Protein AF-A0A933M001-F1 (afdb_monomer)

pLDDT: mean 86.36, std 9.9, range [37.75, 95.75]

Solvent-accessible surface area (backbone atoms only — not comparable to full-atom values): 17534 Å² total; per-residue (Å²): 134,83,91,71,84,40,70,67,58,28,50,49,31,42,74,69,66,39,34,68,65,16,32,57,47,27,54,53,44,37,72,78,40,76,80,42,48,67,44,24,54,54,34,31,73,39,42,92,44,70,69,51,22,45,53,24,36,53,55,24,33,75,71,41,77,81,43,66,69,51,52,56,51,47,54,54,51,51,54,50,52,53,50,53,50,52,52,50,53,50,49,50,52,53,51,22,50,51,29,44,76,74,66,40,38,70,61,16,35,56,44,28,51,55,43,37,71,76,36,71,84,40,40,67,42,26,46,53,35,30,72,48,47,72,51,69,66,60,21,49,52,29,39,49,54,25,29,71,75,44,76,82,43,61,68,52,52,53,52,48,54,52,50,62,72,29,68,91,41,52,65,62,48,16,52,51,28,42,76,70,59,38,52,68,61,12,45,52,40,28,50,42,46,37,75,69,41,92,42,71,67,57,22,53,53,26,51,51,52,47,55,54,50,52,63,55,66,72,43,84,83,73,67,70,72,55,48,64,61,50,27,50,56,49,26,46,51,62,39,56,51,48,53,51,53,50,34,59,74,23,73,72,36,78,86,66,42,58,70,67,58,59,59,34,47,52,37,25,48,54,10,21,49,38,35,17,34,54,78,24,22,65,31,71,72,36,25,72,76,56,35,95,69,12,60,66,52,66,69,60,34,51,51,43,29,52,52,10,50,50,35,38,46,53,43,54,53,51,50,52,53,52,52,57,71,64,54,71,86,78,88,116

Secondary structure (DSSP, 8-state):
------HHHHHHHHHTT-HHHHHHHHHHHHHH-TT-HHHHHHHHHH-SSHHHHHHHHHHHHHH-TT-HHHHHHHHHHHHHHHHHHHHHHHHHHHHHHHHHHTT-HHHHHHHHHHHHHH-TT-HHHHHHHHHH---HHHHHHHHHHHHHH-TT-HHHHHHHHHHHHTTT-HHHHHHHHHHTT-HHHHHHHHHHHHHH-SSHHHHHHHHHHHHHHHHHHTSTT--PPPHHHHHHHHHHHHHHHHHHHHHHHTTT-GGGS-HHHHHHHHHHHHHHHHHHHHHSTTSHHHHHHH-TT-S--HHHHHHHHHHHHHHHHHHHHHHHHHHHHHS-S---

Mean predicted aligned error: 11.83 Å

Foldseek 3Di:
DDPPLDPVVLVVCVVVVVLVSSLVSLVVVCVVVVLPLVSLCSNLVSPPDLVRVLVSLVSSCVNVVPDPVSVVVNVVSVVVVVVVLVVVLVVLVVVLVVCVVVVVLVVSLVSLVVSCVSPVLPLVSLQSNLVSDLALVSSLVSLVSSCVSPVPPPVSVVVNVLSVVCVPPLLLVLVLCVLVVVLVVSLSSLVSQLVPPPDPVSNVVSVVVNVVSVVVVVDPPPPPPDLVVLLCVQLVVLLVVLVVLQCVLQVVDPVSRDPVLVVLSVLLNQLSNLQSCLVSQQPPVQCVVPNNSGPSDPVVSVVSNVSSVCSSVVSVVVSVVVVVVPPDPPPD

Radius of gyration: 36.77 Å; Cα contacts (8 Å, |Δi|>4): 340; chains: 1; bounding box: 102×37×108 Å

Sequence (332 aa):
MDTSTSLSTAIAAARAGKRREAHDLLRLIVKHQPSNLAAWLWLSDVAETLDEQIAALESALLIAPHNPQAMARLETLYAQQETTAKERQQELMRTAEAARRTGHTKEAQSILLRTVEEFENNQTAWLMLSETIDDPQDQVAALEHAFNLNPKNMRLKARLTLLKRFKNDWLSLGDLYRDDGQMARARDVYFTVAAHAQSELGRAEADRRIAALNRLTEIPDFKGFDPTLTWFRLSLAPIALYSLFALVFGGFDPAQIPSLLYAAGGSVVIGSVLLAGTAAPRHIVWQLIFGVVGLSVPALRRIIGLTGILLILAPYILLVNMAIARLPSYLF

Structure (mmCIF, N/CA/C/O backbone):
data_AF-A0A933M001-F1
#
_entry.id   AF-A0A933M001-F1
#
loop_
_atom_site.group_PDB
_atom_site.id
_atom_site.type_symbol
_atom_site.label_atom_id
_atom_site.label_alt_id
_atom_site.label_comp_id
_atom_site.label_asym_id
_atom_site.label_entity_id
_atom_site.label_seq_id
_atom_site.pdbx_PDB_ins_code
_atom_site.Cartn_x
_atom_site.Cartn_y
_atom_site.Cartn_z
_atom_site.occupancy
_atom_site.B_iso_or_equiv
_atom_site.auth_seq_id
_atom_site.auth_comp_id
_atom_site.auth_asym_id
_atom_site.auth_atom_id
_atom_site.pdbx_PDB_model_num
ATOM 1 N N . MET A 1 1 ? -52.248 1.312 40.022 1.00 37.75 1 MET A N 1
ATOM 2 C CA . MET A 1 1 ? -51.171 0.567 39.341 1.00 37.75 1 MET A CA 1
ATOM 3 C C . MET A 1 1 ? -49.870 1.103 39.893 1.00 37.75 1 MET A C 1
ATOM 5 O O . MET A 1 1 ? -49.683 2.313 39.893 1.00 37.75 1 MET A O 1
ATOM 9 N N . ASP A 1 2 ? -49.105 0.223 40.521 1.00 41.41 2 ASP A N 1
ATOM 10 C CA . ASP A 1 2 ? -48.309 0.523 41.712 1.00 41.41 2 ASP A CA 1
ATOM 11 C C . ASP A 1 2 ? -47.073 1.388 41.443 1.00 41.41 2 ASP A C 1
ATOM 13 O O . ASP A 1 2 ? -46.147 1.006 40.736 1.00 41.41 2 ASP A O 1
ATOM 17 N N . THR A 1 3 ? -47.054 2.571 42.054 1.00 44.00 3 THR A N 1
ATOM 18 C CA . THR A 1 3 ? -45.999 3.593 41.967 1.00 44.00 3 THR A CA 1
ATOM 19 C C . THR A 1 3 ? -44.813 3.329 42.906 1.00 44.00 3 THR A C 1
ATOM 21 O O . THR A 1 3 ? -44.090 4.257 43.261 1.00 44.00 3 THR A O 1
ATOM 24 N N . SER A 1 4 ? -44.600 2.087 43.345 1.00 52.31 4 SER A N 1
ATOM 25 C CA . SER A 1 4 ? -43.573 1.721 44.331 1.00 52.31 4 SER A CA 1
ATOM 26 C C . SER A 1 4 ? -42.566 0.698 43.800 1.00 52.31 4 SER A C 1
ATOM 28 O O . SER A 1 4 ? -42.161 -0.223 44.512 1.00 52.31 4 SER A O 1
ATOM 30 N N . THR A 1 5 ? -42.071 0.890 42.574 1.00 61.88 5 THR A N 1
ATOM 31 C CA . THR A 1 5 ? -40.769 0.325 42.186 1.00 61.88 5 THR A CA 1
ATOM 32 C C . THR A 1 5 ? -39.683 1.017 43.012 1.00 61.88 5 THR A C 1
ATOM 34 O O . THR A 1 5 ? -39.062 1.989 42.590 1.00 61.88 5 THR A O 1
ATOM 37 N N . SER A 1 6 ? -39.531 0.580 44.260 1.00 77.56 6 SER A N 1
ATOM 38 C CA . SER A 1 6 ? -38.559 1.123 45.197 1.00 77.56 6 SER A CA 1
ATOM 39 C C . SER A 1 6 ? -37.157 0.675 44.800 1.00 77.56 6 SER A C 1
ATOM 41 O O . SER A 1 6 ? -36.926 -0.473 44.417 1.00 77.56 6 SER A O 1
ATOM 43 N N . LEU A 1 7 ? -36.183 1.563 44.977 1.00 83.88 7 LEU A N 1
ATOM 44 C CA . LEU A 1 7 ? -34.767 1.221 44.868 1.00 83.88 7 LEU A CA 1
ATOM 45 C C . LEU A 1 7 ? -34.410 0.000 45.740 1.00 83.88 7 LEU A C 1
ATOM 47 O O . LEU A 1 7 ? -33.582 -0.818 45.352 1.00 83.88 7 LEU A O 1
ATOM 51 N N . SER A 1 8 ? -35.079 -0.180 46.884 1.00 85.06 8 SER A N 1
ATOM 52 C CA . SER A 1 8 ? -34.870 -1.339 47.759 1.00 85.06 8 SER A CA 1
ATOM 53 C C . SER A 1 8 ? -35.254 -2.675 47.111 1.00 85.06 8 SER A C 1
ATOM 55 O O . SER A 1 8 ? -34.533 -3.654 47.295 1.00 85.06 8 SER A O 1
ATOM 57 N N . THR A 1 9 ? -36.341 -2.734 46.335 1.00 86.69 9 THR A N 1
ATOM 58 C CA . THR A 1 9 ? -36.768 -3.948 45.620 1.00 86.69 9 THR A CA 1
ATOM 59 C C . THR A 1 9 ? -35.798 -4.288 44.494 1.00 86.69 9 THR A C 1
ATOM 61 O O . THR A 1 9 ? -35.414 -5.447 44.347 1.00 86.69 9 THR A O 1
ATOM 64 N N . ALA A 1 10 ? -35.329 -3.277 43.761 1.00 87.50 10 ALA A N 1
ATOM 65 C CA . ALA A 1 10 ? -34.331 -3.456 42.713 1.00 87.50 10 ALA A CA 1
ATOM 66 C C . ALA A 1 10 ? -32.981 -3.958 43.269 1.00 87.50 10 ALA A C 1
ATOM 68 O O . ALA A 1 10 ? -32.394 -4.900 42.738 1.00 87.50 10 ALA A O 1
ATOM 69 N N . ILE A 1 11 ? -32.524 -3.406 44.401 1.00 88.62 11 ILE A N 1
ATOM 70 C CA . ILE A 1 11 ? -31.311 -3.868 45.096 1.00 88.62 11 ILE A CA 1
ATOM 71 C C . ILE A 1 11 ? -31.487 -5.294 45.633 1.00 88.62 11 ILE A C 1
ATOM 73 O O . ILE A 1 11 ? -30.560 -6.102 45.556 1.00 88.62 11 ILE A O 1
ATOM 77 N N . ALA A 1 12 ? -32.661 -5.631 46.175 1.00 89.75 12 ALA A N 1
ATOM 78 C CA . ALA A 1 12 ? -32.949 -6.985 46.641 1.00 89.75 12 ALA A CA 1
ATOM 79 C C . ALA A 1 12 ? -32.897 -7.998 45.486 1.00 89.75 12 ALA A C 1
ATOM 81 O O . ALA A 1 12 ? -32.288 -9.056 45.637 1.00 89.75 12 ALA A O 1
ATOM 82 N N . ALA A 1 13 ? -33.454 -7.651 44.320 1.00 88.69 13 ALA A N 1
ATOM 83 C CA . ALA A 1 13 ? -33.364 -8.468 43.112 1.00 88.69 13 ALA A CA 1
ATOM 84 C C . ALA A 1 13 ? -31.908 -8.638 42.639 1.00 88.69 13 ALA A C 1
ATOM 86 O O . ALA A 1 13 ? -31.492 -9.760 42.340 1.00 88.69 13 ALA A O 1
ATOM 87 N N . ALA A 1 14 ? -31.107 -7.564 42.660 1.00 89.25 14 ALA A N 1
ATOM 88 C CA . ALA A 1 14 ? -29.688 -7.612 42.300 1.00 89.25 14 ALA A CA 1
ATOM 89 C C . ALA A 1 14 ? -28.902 -8.553 43.228 1.00 89.25 14 ALA A C 1
ATOM 91 O O . ALA A 1 14 ? -28.158 -9.419 42.768 1.00 89.25 14 ALA A O 1
ATOM 92 N N . ARG A 1 15 ? -29.117 -8.434 44.544 1.00 90.25 15 ARG A N 1
ATOM 93 C CA . ARG A 1 15 ? -28.475 -9.280 45.565 1.00 90.25 15 ARG A CA 1
ATOM 94 C C . ARG A 1 15 ? -28.932 -10.736 45.513 1.00 90.25 15 ARG A C 1
ATOM 96 O O . ARG A 1 15 ? -28.142 -11.621 45.817 1.00 90.25 15 ARG A O 1
ATOM 103 N N . ALA A 1 16 ? -30.174 -10.991 45.107 1.00 91.06 16 ALA A N 1
ATOM 104 C CA . ALA A 1 16 ? -30.708 -12.336 44.904 1.00 91.06 16 ALA A CA 1
ATOM 105 C C . ALA A 1 16 ? -30.187 -13.016 43.619 1.00 91.06 16 ALA A C 1
ATOM 107 O O . ALA A 1 16 ? -30.629 -14.115 43.291 1.00 91.06 16 ALA A O 1
ATOM 108 N N . GLY A 1 17 ? -29.285 -12.371 42.866 1.00 88.75 17 GLY A N 1
ATOM 109 C CA . GLY A 1 17 ? -28.730 -12.893 41.615 1.00 88.75 17 GLY A CA 1
ATOM 110 C C . GLY A 1 17 ? -29.667 -12.761 40.411 1.00 88.75 17 GLY A C 1
ATOM 111 O O . GLY A 1 17 ? -29.309 -13.174 39.308 1.00 88.75 17 GLY A O 1
ATOM 112 N N . LYS A 1 18 ? -30.844 -12.145 40.577 1.00 92.25 18 LYS A N 1
ATOM 113 C CA . LYS A 1 18 ? -31.820 -11.918 39.505 1.00 92.25 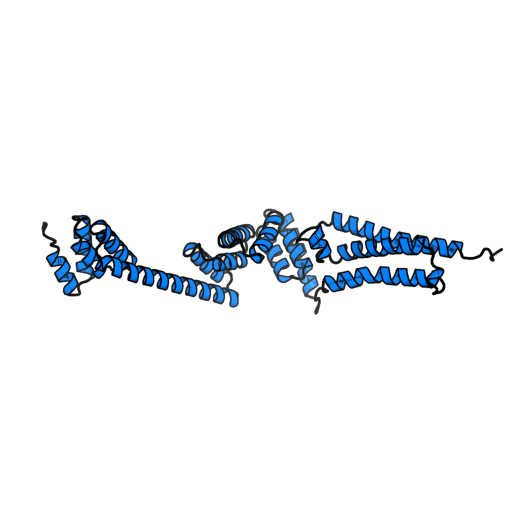18 LYS A CA 1
ATOM 114 C C . LYS A 1 18 ? -31.431 -10.697 38.667 1.00 92.25 18 LYS A C 1
ATOM 116 O O . LYS A 1 18 ? -32.130 -9.687 38.648 1.00 92.25 18 LYS A O 1
ATOM 121 N N . ARG A 1 19 ? -30.283 -10.786 37.987 1.00 89.25 19 ARG A N 1
ATOM 122 C CA . ARG A 1 19 ? -29.653 -9.666 37.267 1.00 89.25 19 ARG A CA 1
ATOM 123 C C . ARG A 1 19 ? -30.576 -8.977 36.265 1.00 89.25 19 ARG A C 1
ATOM 125 O O . ARG A 1 19 ? -30.670 -7.761 36.302 1.00 89.25 19 ARG A O 1
ATOM 132 N N . ARG A 1 20 ? -31.292 -9.741 35.435 1.00 91.00 20 ARG A N 1
ATOM 133 C CA . ARG A 1 20 ? -32.183 -9.195 34.397 1.00 91.00 20 ARG A CA 1
ATOM 134 C C . ARG A 1 20 ? -33.372 -8.427 34.985 1.00 91.00 20 ARG A C 1
ATOM 136 O O . ARG A 1 20 ? -33.647 -7.308 34.583 1.00 91.00 20 ARG A O 1
ATOM 143 N N . GLU A 1 21 ? -34.011 -8.996 36.010 1.00 89.94 21 GLU A N 1
ATOM 144 C CA . GLU A 1 21 ? -35.107 -8.337 36.737 1.00 89.94 21 GLU A CA 1
ATOM 145 C C . GLU A 1 21 ? -34.612 -7.057 37.431 1.00 89.94 21 GLU A C 1
ATOM 147 O O . GLU A 1 21 ? -35.248 -6.011 37.345 1.00 89.94 21 GLU A O 1
ATOM 152 N N . ALA A 1 22 ? -33.441 -7.106 38.073 1.00 91.25 22 ALA A N 1
ATOM 153 C CA . ALA A 1 22 ? -32.833 -5.930 38.686 1.00 91.25 22 ALA A CA 1
ATOM 154 C C . ALA A 1 22 ? -32.468 -4.850 37.657 1.00 91.25 22 ALA A C 1
ATOM 156 O O . ALA A 1 22 ? -32.684 -3.670 37.919 1.00 91.25 22 ALA A O 1
ATOM 157 N N . HIS A 1 23 ? -31.942 -5.246 36.497 1.00 93.31 23 HIS A N 1
ATOM 158 C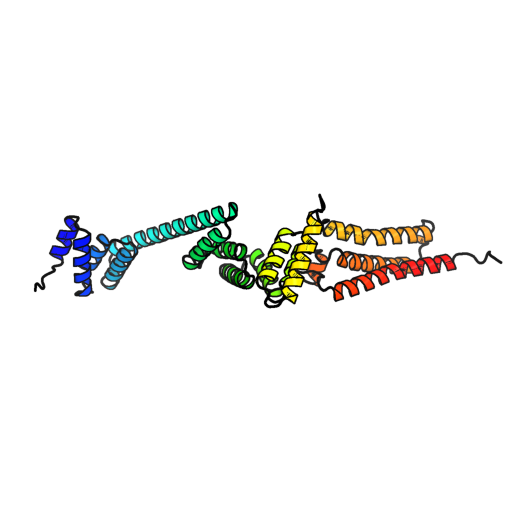 CA . HIS A 1 23 ? -31.581 -4.356 35.395 1.00 93.31 23 HIS A CA 1
ATOM 159 C C . HIS A 1 23 ? -32.792 -3.596 34.850 1.00 93.31 23 HIS A C 1
ATOM 161 O O . HIS A 1 23 ? -32.761 -2.365 34.817 1.00 93.31 23 HIS A O 1
ATOM 167 N N . ASP A 1 24 ? -33.887 -4.295 34.543 1.00 91.94 24 ASP A N 1
ATOM 168 C CA . ASP A 1 24 ? -35.127 -3.681 34.054 1.00 91.94 24 ASP A CA 1
ATOM 169 C C . ASP A 1 24 ? -35.716 -2.695 35.081 1.00 91.94 24 ASP A C 1
ATOM 171 O O . ASP A 1 24 ? -36.107 -1.572 34.738 1.00 91.94 24 ASP A O 1
ATOM 175 N N . LEU A 1 25 ? -35.730 -3.079 36.366 1.00 90.88 25 LEU A N 1
ATOM 176 C CA . LEU A 1 25 ? -36.206 -2.219 37.454 1.00 90.88 25 LEU A CA 1
ATOM 177 C C . LEU A 1 25 ? -35.311 -0.985 37.637 1.00 90.88 25 LEU A C 1
ATOM 179 O O . LEU A 1 25 ? -35.825 0.122 37.802 1.00 90.88 25 LEU A O 1
ATOM 183 N N . LEU A 1 26 ? -33.986 -1.143 37.585 1.00 91.38 26 LEU A N 1
ATOM 184 C CA . LEU A 1 26 ? -33.037 -0.034 37.720 1.00 91.38 26 LEU A CA 1
ATOM 185 C C . LEU A 1 26 ? -33.106 0.918 36.526 1.00 91.38 26 LEU A C 1
ATOM 187 O O . LEU A 1 26 ? -33.110 2.128 36.747 1.00 91.38 26 LEU A O 1
ATOM 191 N N . ARG A 1 27 ? -33.264 0.412 35.293 1.00 92.56 27 ARG A N 1
ATOM 192 C CA . ARG A 1 27 ? -33.521 1.232 34.095 1.00 92.56 27 ARG A CA 1
ATOM 193 C C . ARG A 1 27 ? -34.778 2.082 34.238 1.00 92.56 27 ARG A C 1
ATOM 195 O O . ARG A 1 27 ? -34.770 3.266 33.899 1.00 92.56 27 ARG A O 1
ATOM 202 N N . LEU A 1 28 ? -35.854 1.496 34.762 1.00 92.00 28 LEU A N 1
ATOM 203 C CA . LEU A 1 28 ? -37.091 2.225 35.028 1.00 92.00 28 LEU A CA 1
ATOM 204 C C . LEU A 1 28 ? -36.871 3.318 36.088 1.00 92.00 28 LEU A C 1
ATOM 206 O O . LEU A 1 28 ? -37.307 4.454 35.899 1.00 92.00 28 LEU A O 1
ATOM 210 N N . ILE A 1 29 ? -36.147 3.004 37.169 1.00 90.81 29 ILE A N 1
ATOM 211 C CA . ILE A 1 29 ? -35.842 3.957 38.246 1.00 90.81 29 ILE A CA 1
ATOM 212 C C . ILE A 1 29 ? -35.012 5.132 37.726 1.00 90.81 29 ILE A C 1
ATOM 214 O O . ILE A 1 29 ? -35.400 6.272 37.964 1.00 90.81 29 ILE A O 1
ATOM 218 N N . VAL A 1 30 ? -33.919 4.896 36.993 1.00 92.56 30 VAL A N 1
ATOM 219 C CA . VAL A 1 30 ? -33.071 5.991 36.485 1.00 92.56 30 VAL A CA 1
ATOM 220 C C . VAL A 1 30 ? -33.781 6.842 35.430 1.00 92.56 30 VAL A C 1
ATOM 222 O O . VAL A 1 30 ? -33.532 8.041 35.342 1.00 92.56 30 VAL A O 1
ATOM 225 N N . LYS A 1 31 ? -34.733 6.269 34.679 1.00 91.38 31 LYS A N 1
ATOM 226 C CA . LYS A 1 31 ? -35.578 7.019 33.737 1.00 91.38 31 LYS A CA 1
ATOM 227 C C . LYS A 1 31 ? -36.520 7.994 34.451 1.00 91.38 31 LYS A C 1
ATOM 229 O O . LYS A 1 31 ? -36.751 9.093 33.954 1.00 91.38 31 LYS A O 1
ATOM 234 N N . HIS A 1 32 ? -37.075 7.599 35.598 1.00 90.38 32 HIS A N 1
ATOM 235 C CA . HIS A 1 32 ? -37.976 8.445 36.391 1.00 90.38 32 HIS A CA 1
ATOM 236 C C . HIS A 1 32 ? -37.246 9.358 37.384 1.00 90.38 32 HIS A C 1
ATOM 238 O O . HIS A 1 32 ? -37.748 10.432 37.707 1.00 90.38 32 HIS A O 1
ATOM 244 N N . GLN A 1 33 ? -36.071 8.951 37.863 1.00 90.19 33 GLN A N 1
ATOM 245 C CA . GLN A 1 33 ? -35.240 9.683 38.816 1.00 90.19 33 GLN A CA 1
ATOM 246 C C . GLN A 1 33 ? -33.784 9.755 38.318 1.00 90.19 33 GLN A C 1
ATOM 248 O O . GLN A 1 33 ? -32.911 9.083 38.874 1.00 90.19 33 GLN A O 1
ATOM 253 N N . PRO A 1 34 ? -33.483 10.596 37.308 1.00 90.50 34 PRO A N 1
ATOM 254 C CA . PRO A 1 34 ? -32.138 10.674 36.732 1.00 90.50 34 PRO A CA 1
ATOM 255 C C . PRO A 1 34 ? -31.065 11.163 37.709 1.00 90.50 34 PRO A C 1
ATOM 257 O O . PRO A 1 34 ? -29.889 10.927 37.478 1.00 90.50 34 PRO A O 1
ATOM 260 N N . SER A 1 35 ? -31.440 11.828 38.805 1.00 90.56 35 SER A N 1
ATOM 261 C CA . SER A 1 35 ? -30.522 12.314 39.844 1.00 90.56 35 SER A CA 1
ATOM 262 C C . SER A 1 35 ? -30.212 11.283 40.940 1.00 90.56 35 SER A C 1
ATOM 264 O O . SER A 1 35 ? -29.499 11.593 41.897 1.00 90.56 35 SER A O 1
ATOM 266 N N . ASN A 1 36 ? -30.730 10.054 40.840 1.00 90.50 36 ASN A N 1
ATOM 267 C CA . ASN A 1 36 ? -30.525 9.024 41.854 1.00 90.50 36 ASN A CA 1
ATOM 268 C C . ASN A 1 36 ? -29.177 8.304 41.670 1.00 90.50 36 ASN A C 1
ATOM 270 O O . ASN A 1 36 ? -29.078 7.305 40.957 1.00 90.50 36 ASN A O 1
ATOM 274 N N . LEU A 1 37 ? -28.141 8.793 42.360 1.00 90.06 37 LEU A N 1
ATOM 275 C CA . LEU A 1 37 ? -26.781 8.239 42.310 1.00 90.06 37 LEU A CA 1
ATOM 276 C C . LEU A 1 37 ? -26.728 6.731 42.604 1.00 90.06 37 LEU A C 1
ATOM 278 O O . LEU A 1 37 ? -26.037 5.986 41.915 1.00 90.06 37 LEU A O 1
ATOM 282 N N . ALA A 1 38 ? -27.454 6.268 43.624 1.00 90.19 38 ALA A N 1
ATOM 283 C CA . ALA A 1 38 ? -27.425 4.865 44.024 1.00 90.19 38 ALA A CA 1
ATOM 284 C C . ALA A 1 38 ? -28.018 3.959 42.935 1.00 90.19 38 ALA A C 1
ATOM 286 O O . ALA A 1 38 ? -27.468 2.893 42.672 1.00 90.19 38 ALA A O 1
ATOM 287 N N . ALA A 1 39 ? -29.093 4.394 42.273 1.00 91.19 39 ALA A N 1
ATOM 288 C CA . ALA A 1 39 ? -29.681 3.653 41.161 1.00 91.19 39 ALA A CA 1
ATOM 289 C C . ALA A 1 39 ? -28.692 3.493 39.993 1.00 91.19 39 ALA A C 1
ATOM 291 O O . ALA A 1 39 ? -28.571 2.393 39.464 1.00 91.19 39 ALA A O 1
ATOM 292 N N . TRP A 1 40 ? -27.931 4.539 39.649 1.00 94.44 40 TRP A N 1
ATOM 293 C CA . TRP A 1 40 ? -26.899 4.470 38.606 1.00 94.44 40 TRP A CA 1
ATOM 294 C C . TRP A 1 40 ? -25.735 3.543 38.962 1.00 94.44 40 TRP A C 1
ATOM 296 O O . TRP A 1 40 ? -25.315 2.740 38.131 1.00 94.44 40 TRP A O 1
ATOM 306 N N . LEU A 1 41 ? -25.249 3.591 40.207 1.00 92.31 41 LEU A N 1
ATOM 307 C CA . LEU A 1 41 ? -24.185 2.690 40.660 1.00 92.31 41 LEU A CA 1
ATOM 308 C C . LEU A 1 41 ? -24.641 1.226 40.635 1.00 92.31 41 LEU A C 1
ATOM 310 O O . LEU A 1 41 ? -23.924 0.372 40.120 1.00 92.31 41 LEU A O 1
ATOM 314 N N . TRP A 1 42 ? -25.852 0.932 41.116 1.00 92.19 42 TRP A N 1
ATOM 315 C CA . TRP A 1 42 ? -26.405 -0.423 41.040 1.00 92.19 42 TRP A CA 1
ATOM 316 C C . TRP A 1 42 ? -26.671 -0.861 39.598 1.00 92.19 42 TRP A C 1
ATOM 318 O O . TRP A 1 42 ? -26.438 -2.024 39.281 1.00 92.19 42 TRP A O 1
ATOM 328 N N . LEU A 1 43 ? -27.103 0.052 38.719 1.00 92.50 43 LEU A N 1
ATOM 329 C CA . LEU A 1 43 ? -27.293 -0.238 37.297 1.00 92.50 43 LEU A CA 1
ATOM 330 C C . LEU A 1 43 ? -25.968 -0.632 36.635 1.00 92.50 43 LEU A C 1
ATOM 332 O O . LEU A 1 43 ? -25.940 -1.608 35.892 1.00 92.50 43 LEU A O 1
ATOM 336 N N . SER A 1 44 ? -24.868 0.048 36.976 1.00 93.62 44 SER A N 1
ATOM 337 C CA . SER A 1 44 ? -23.536 -0.310 36.473 1.00 93.62 44 SER A CA 1
ATOM 338 C C . SER A 1 44 ? -23.055 -1.698 36.912 1.00 93.62 44 SER A C 1
ATOM 340 O O . SER A 1 44 ? -22.262 -2.311 36.214 1.00 93.62 44 SER A O 1
ATOM 342 N N . ASP A 1 45 ? -23.546 -2.234 38.035 1.00 92.25 45 ASP A N 1
ATOM 343 C CA . ASP A 1 45 ? -23.162 -3.570 38.518 1.00 92.25 45 ASP A CA 1
ATOM 344 C C . ASP A 1 45 ? -23.990 -4.708 37.896 1.00 92.25 45 ASP A C 1
ATOM 346 O O . ASP A 1 45 ? -23.552 -5.864 37.862 1.00 92.25 45 ASP A O 1
ATOM 350 N N . VAL A 1 46 ? -25.210 -4.408 37.435 1.00 93.88 46 VAL A N 1
ATOM 351 C CA . VAL A 1 46 ? -26.119 -5.406 36.844 1.00 93.88 46 VAL A CA 1
ATOM 352 C C . VAL A 1 46 ? -26.222 -5.323 35.323 1.00 93.88 46 VAL A C 1
ATOM 354 O O . VAL A 1 46 ? -26.847 -6.200 34.730 1.00 93.88 46 VAL A O 1
ATOM 357 N N . ALA A 1 47 ? -25.637 -4.298 34.700 1.00 92.81 47 ALA A N 1
ATOM 358 C CA . ALA A 1 47 ? -25.670 -4.096 33.257 1.00 92.81 47 ALA A CA 1
ATOM 359 C C . ALA A 1 47 ? -25.005 -5.241 32.478 1.00 92.81 47 ALA A C 1
ATOM 361 O O . ALA A 1 47 ? -23.968 -5.784 32.872 1.00 92.81 47 ALA A O 1
ATOM 362 N N . GLU A 1 48 ? -25.639 -5.607 31.360 1.00 87.94 48 GLU A N 1
ATOM 363 C CA . GLU A 1 48 ? -25.279 -6.782 30.558 1.00 87.94 48 GLU A CA 1
ATOM 364 C C . GLU A 1 48 ? -24.082 -6.519 29.633 1.00 87.94 48 GLU A C 1
ATOM 366 O O . GLU A 1 48 ? -23.351 -7.451 29.297 1.00 87.94 48 GLU A O 1
ATOM 371 N N . THR A 1 49 ? -23.860 -5.261 29.236 1.00 90.50 49 THR A N 1
ATOM 372 C CA . THR A 1 49 ? -22.786 -4.860 28.316 1.00 90.50 49 THR A CA 1
ATOM 373 C C . THR A 1 49 ? -21.825 -3.870 28.968 1.00 90.50 49 THR A C 1
ATOM 375 O O . THR A 1 49 ? -22.228 -3.056 29.797 1.00 90.50 49 THR A O 1
ATOM 378 N N . LEU A 1 50 ? -20.549 -3.908 28.563 1.00 89.62 50 LEU A N 1
ATOM 379 C CA . LEU A 1 50 ? -19.532 -2.959 29.038 1.00 89.62 50 LEU A CA 1
ATOM 380 C C . LEU A 1 50 ? -19.935 -1.504 28.756 1.00 89.62 50 LEU A C 1
ATOM 382 O O . LEU A 1 50 ? -19.795 -0.660 29.635 1.00 89.62 50 LEU A O 1
ATOM 386 N N . ASP A 1 51 ? -20.501 -1.228 27.579 1.00 90.94 51 ASP A N 1
ATOM 387 C CA . ASP A 1 51 ? -20.936 0.122 27.197 1.00 90.94 51 ASP A CA 1
ATOM 388 C C . ASP A 1 51 ? -22.029 0.659 28.130 1.00 90.94 51 ASP A C 1
ATOM 390 O O . ASP A 1 51 ? -22.026 1.832 28.497 1.00 90.94 51 ASP A O 1
ATOM 394 N N . GLU A 1 52 ? -22.955 -0.200 28.564 1.00 93.12 52 GLU A N 1
ATOM 395 C CA . GLU A 1 52 ? -24.000 0.201 29.501 1.00 93.12 52 GLU A CA 1
ATOM 396 C C . GLU A 1 52 ? -23.463 0.388 30.926 1.00 93.12 52 GLU A C 1
ATOM 398 O O . GLU A 1 52 ? -23.891 1.309 31.624 1.00 93.12 52 GLU A O 1
ATOM 403 N N . GLN A 1 53 ? -22.496 -0.434 31.352 1.00 93.81 53 GLN A N 1
ATOM 404 C CA . GLN A 1 53 ? -21.801 -0.244 32.630 1.00 93.81 53 GLN A CA 1
ATOM 405 C C . GLN A 1 53 ? -21.070 1.104 32.664 1.00 93.81 53 GLN A C 1
ATOM 407 O O . GLN A 1 53 ? -21.203 1.852 33.635 1.00 93.81 53 GLN A O 1
ATOM 412 N N . ILE A 1 54 ? -20.354 1.432 31.583 1.00 94.19 54 ILE A N 1
ATOM 413 C CA . ILE A 1 54 ? -19.657 2.708 31.391 1.00 94.19 54 ILE A CA 1
ATOM 414 C C . ILE A 1 54 ? -20.663 3.861 31.417 1.00 94.19 54 ILE A C 1
ATOM 416 O O . ILE A 1 54 ? -20.541 4.739 32.267 1.00 94.19 54 ILE A O 1
ATOM 420 N N . ALA A 1 55 ? -21.712 3.823 30.589 1.00 94.00 55 ALA A N 1
ATOM 421 C CA . ALA A 1 55 ? -22.715 4.889 30.520 1.00 94.00 55 ALA A CA 1
ATOM 422 C C . ALA A 1 55 ? -23.423 5.136 31.868 1.00 94.00 55 ALA A C 1
ATOM 424 O O . ALA A 1 55 ? -23.714 6.281 32.235 1.00 94.00 55 ALA A O 1
ATOM 425 N N . ALA A 1 56 ? -23.687 4.074 32.638 1.00 93.56 56 ALA A N 1
ATOM 426 C CA . ALA A 1 56 ? -24.263 4.186 33.975 1.00 93.56 56 ALA A CA 1
ATOM 427 C C . ALA A 1 56 ? -23.289 4.831 34.980 1.00 93.56 56 ALA A C 1
ATOM 429 O O . ALA A 1 56 ? -23.707 5.668 35.783 1.00 93.56 56 ALA A O 1
ATOM 430 N N . LEU A 1 57 ? -21.994 4.496 34.925 1.00 93.94 57 LEU A N 1
ATOM 431 C CA . LEU A 1 57 ? -20.960 5.116 35.764 1.00 93.94 57 LEU A CA 1
ATOM 432 C C . LEU A 1 57 ? -20.689 6.574 35.379 1.00 93.94 57 LEU A C 1
ATOM 434 O O . LEU A 1 57 ? -20.537 7.412 36.265 1.00 93.94 57 LEU A O 1
ATOM 438 N N . GLU A 1 58 ? -20.686 6.904 34.089 1.00 94.62 58 GLU A N 1
ATOM 439 C CA . GLU A 1 58 ? -20.593 8.287 33.610 1.00 94.62 58 GLU A CA 1
ATOM 440 C C . GLU A 1 58 ? -21.774 9.121 34.110 1.00 94.62 58 GLU A C 1
ATOM 442 O O . GLU A 1 58 ? -21.586 10.207 34.659 1.00 94.62 58 GLU A O 1
ATOM 447 N N . SER A 1 59 ? -22.989 8.572 34.024 1.00 94.12 59 SER A N 1
ATOM 448 C CA . SER A 1 59 ? -24.196 9.212 34.560 1.00 94.12 59 SER A CA 1
ATOM 449 C C . SER A 1 59 ? -24.113 9.411 36.079 1.00 94.12 59 SER A C 1
ATOM 451 O O . SER A 1 59 ? -24.502 10.460 36.593 1.00 94.12 59 SER A O 1
ATOM 453 N N . ALA A 1 60 ? -23.545 8.448 36.814 1.00 93.81 60 ALA A N 1
ATOM 454 C CA . ALA A 1 60 ? -23.280 8.587 38.246 1.00 93.81 60 ALA A CA 1
ATOM 455 C C . ALA A 1 60 ? -22.266 9.707 38.550 1.00 93.81 60 ALA A C 1
ATOM 457 O O . ALA A 1 60 ? -22.457 10.468 39.502 1.00 93.81 60 ALA A O 1
ATOM 458 N N . LEU A 1 61 ? -21.210 9.840 37.743 1.00 94.19 61 LEU A N 1
ATOM 459 C CA . LEU A 1 61 ? -20.190 10.883 37.892 1.00 94.19 61 LEU A CA 1
ATOM 460 C C . LEU A 1 61 ? -20.710 12.281 37.531 1.00 94.19 61 LEU A C 1
ATOM 462 O O . LEU A 1 61 ? -20.257 13.253 38.126 1.00 94.19 61 LEU A O 1
ATOM 466 N N . LEU A 1 62 ? -21.709 12.408 36.650 1.00 95.12 62 LEU A N 1
ATOM 467 C CA . LEU A 1 62 ? -22.396 13.690 36.428 1.00 95.12 62 LEU A CA 1
ATOM 468 C C . LEU A 1 62 ? -23.104 14.198 37.696 1.00 95.12 62 LEU A C 1
ATOM 470 O O . LEU A 1 62 ? -23.187 15.405 37.914 1.00 95.12 62 LEU A O 1
ATOM 474 N N . ILE A 1 63 ? -23.599 13.287 38.541 1.00 93.56 63 ILE A N 1
ATOM 475 C CA . ILE A 1 63 ? -24.268 13.618 39.810 1.00 93.56 63 ILE A CA 1
ATOM 476 C C . ILE A 1 63 ? -23.239 13.825 40.929 1.00 93.56 63 ILE A C 1
ATOM 478 O O . ILE A 1 63 ? -23.368 14.750 41.730 1.00 93.56 63 ILE A O 1
ATOM 482 N N . ALA A 1 64 ? -22.221 12.961 40.995 1.00 92.44 64 ALA A N 1
ATOM 483 C CA . ALA A 1 64 ? -21.165 12.993 42.003 1.00 92.44 64 ALA A CA 1
ATOM 484 C C . ALA A 1 64 ? -19.767 12.926 41.349 1.00 92.44 64 ALA A C 1
ATOM 486 O O . ALA A 1 64 ? -19.158 11.852 41.318 1.00 92.44 64 ALA A O 1
ATOM 487 N N . PRO A 1 65 ? -19.215 14.071 40.893 1.00 92.06 65 PRO A N 1
ATOM 488 C CA . PRO A 1 65 ? -17.982 14.112 40.094 1.00 92.06 65 PRO A CA 1
ATOM 489 C C . PRO A 1 65 ? -16.723 13.578 40.784 1.00 92.06 65 PRO A C 1
ATOM 491 O O . PRO A 1 65 ? -15.768 13.209 40.114 1.00 92.06 65 PRO A O 1
ATOM 494 N N . HIS A 1 66 ? -16.708 13.543 42.119 1.00 92.44 66 HIS A N 1
ATOM 495 C CA . HIS A 1 66 ? -15.566 13.101 42.929 1.00 92.44 66 HIS A CA 1
ATOM 496 C C . HIS A 1 66 ? -15.812 11.748 43.614 1.00 92.44 66 HIS A C 1
ATOM 498 O O . HIS A 1 66 ? -15.245 11.481 44.670 1.00 92.44 66 HIS A O 1
ATOM 504 N N . ASN A 1 67 ? -16.684 10.893 43.069 1.00 93.00 67 ASN A N 1
ATOM 505 C CA . ASN A 1 67 ? -16.898 9.562 43.633 1.00 93.00 67 ASN A CA 1
ATOM 506 C C . ASN A 1 67 ? -15.709 8.632 43.293 1.00 93.00 67 ASN A C 1
ATOM 508 O O . ASN A 1 67 ? -15.600 8.192 42.144 1.00 93.00 67 ASN A O 1
ATOM 512 N N . PRO A 1 68 ? -14.848 8.269 44.269 1.00 90.19 68 PRO A N 1
ATOM 513 C CA . PRO A 1 68 ? -13.625 7.516 43.992 1.00 90.19 68 PRO A CA 1
ATOM 514 C C . PRO A 1 68 ? -13.913 6.100 43.481 1.00 90.19 68 PRO A C 1
ATOM 516 O O . PRO A 1 68 ? -13.163 5.575 42.661 1.00 90.19 68 PRO A O 1
ATOM 519 N N . GLN A 1 69 ? -15.016 5.485 43.922 1.00 88.62 69 GLN A N 1
ATOM 520 C CA . GLN A 1 69 ? -15.402 4.140 43.496 1.00 88.62 69 GLN A CA 1
ATOM 521 C C . GLN A 1 69 ? -15.836 4.127 42.028 1.00 88.62 69 GLN A C 1
ATOM 523 O O . GLN A 1 69 ? -15.467 3.217 41.286 1.00 88.62 69 GLN A O 1
ATOM 528 N N . ALA A 1 70 ? -16.613 5.130 41.610 1.00 90.50 70 ALA A N 1
ATOM 529 C CA . ALA A 1 70 ? -17.073 5.239 40.231 1.00 90.50 70 ALA A CA 1
ATOM 530 C C . ALA A 1 70 ? -15.911 5.546 39.275 1.00 90.50 70 ALA A C 1
ATOM 532 O O . ALA A 1 70 ? -15.814 4.904 38.235 1.00 90.50 70 ALA A O 1
ATOM 533 N N . MET A 1 71 ? -14.991 6.443 39.659 1.00 93.06 71 MET A N 1
ATOM 534 C CA . MET A 1 71 ? -13.797 6.757 38.861 1.00 93.06 71 MET A CA 1
ATOM 535 C C . MET A 1 71 ? -12.887 5.537 38.675 1.00 93.06 71 MET A C 1
ATOM 537 O O . MET A 1 71 ? -12.529 5.215 37.545 1.00 93.06 71 MET A O 1
ATOM 541 N N . ALA A 1 72 ? -12.563 4.822 39.760 1.00 91.88 72 ALA A N 1
ATOM 542 C CA . ALA A 1 72 ? -11.696 3.645 39.690 1.00 91.88 72 ALA A CA 1
ATOM 543 C C . ALA A 1 72 ? -12.309 2.526 38.833 1.00 91.88 72 ALA A C 1
ATOM 545 O O . ALA A 1 72 ? -11.618 1.910 38.024 1.00 91.88 72 ALA A O 1
ATOM 546 N N . ARG A 1 73 ? -13.621 2.276 38.967 1.00 92.12 73 ARG A N 1
ATOM 547 C CA . ARG A 1 73 ? -14.318 1.300 38.115 1.00 92.12 73 ARG A CA 1
ATOM 548 C C . ARG A 1 73 ? -14.310 1.722 36.649 1.00 92.12 73 ARG A C 1
ATOM 550 O O . ARG A 1 73 ? -14.007 0.896 35.794 1.00 92.12 73 ARG A O 1
ATOM 557 N N . LEU A 1 74 ? -14.594 2.989 36.361 1.00 93.56 74 LEU A N 1
ATOM 558 C CA . LEU A 1 74 ? -14.611 3.504 34.995 1.00 93.56 74 LEU A CA 1
ATOM 559 C C . LEU A 1 74 ? -13.244 3.342 34.310 1.00 93.56 74 LEU A C 1
ATOM 561 O O . LEU A 1 74 ? -13.182 2.868 33.181 1.00 93.56 74 LEU A O 1
ATOM 565 N N . GLU A 1 75 ? -12.149 3.639 35.015 1.00 93.19 75 GLU A N 1
ATOM 566 C CA . GLU A 1 75 ? -10.785 3.438 34.509 1.00 93.19 75 GLU A CA 1
ATOM 567 C C . GLU A 1 75 ? -10.513 1.967 34.154 1.00 93.19 75 GLU A C 1
ATOM 569 O O . GLU A 1 75 ? -10.011 1.669 33.068 1.00 93.19 75 GLU A O 1
ATOM 574 N N . THR A 1 76 ? -10.910 1.027 35.022 1.00 93.75 76 THR A N 1
ATOM 575 C CA . THR A 1 76 ? -10.743 -0.409 34.739 1.00 93.75 76 THR A CA 1
ATOM 576 C C . THR A 1 76 ? -11.563 -0.876 33.537 1.00 93.75 76 THR A C 1
ATOM 578 O O . THR A 1 76 ? -11.066 -1.667 32.733 1.00 93.75 76 THR A O 1
ATOM 581 N N . LEU A 1 77 ? -12.790 -0.368 33.378 1.00 93.19 77 LEU A N 1
ATOM 582 C CA . LEU A 1 77 ? -13.652 -0.717 32.250 1.00 93.19 77 LEU A CA 1
ATOM 583 C C . LEU A 1 77 ? -13.119 -0.143 30.937 1.00 93.19 77 LEU A C 1
ATOM 585 O O . LEU A 1 77 ? -13.128 -0.849 29.931 1.00 93.19 77 LEU A O 1
ATOM 589 N N . TYR A 1 78 ? -12.581 1.079 30.944 1.00 92.25 78 TYR A N 1
ATOM 590 C CA . TYR A 1 78 ? -11.929 1.646 29.764 1.00 92.25 78 TYR A CA 1
ATOM 591 C C . TYR A 1 78 ? -10.685 0.860 29.350 1.00 92.25 78 TYR A C 1
ATOM 593 O O . TYR A 1 78 ? -10.525 0.549 28.169 1.00 92.25 78 TYR A O 1
ATOM 601 N N . ALA A 1 79 ? -9.847 0.450 30.304 1.00 91.94 79 ALA A N 1
ATOM 602 C CA . ALA A 1 79 ? -8.697 -0.407 30.013 1.00 91.94 79 ALA A CA 1
ATOM 603 C C . ALA A 1 79 ? -9.119 -1.774 29.436 1.00 91.94 79 ALA A C 1
ATOM 605 O O . ALA A 1 79 ? -8.490 -2.297 28.508 1.00 91.94 79 ALA A O 1
ATOM 606 N N . GLN A 1 80 ? -10.205 -2.356 29.955 1.00 92.25 80 GLN A N 1
ATOM 607 C CA . GLN A 1 80 ? -10.777 -3.599 29.436 1.00 92.25 80 GLN A CA 1
ATOM 608 C C . GLN A 1 80 ? -11.350 -3.429 28.021 1.00 92.25 80 GLN A C 1
ATOM 610 O O . GLN A 1 80 ? -11.122 -4.286 27.162 1.00 92.25 80 GLN A O 1
ATOM 615 N N . GLN A 1 81 ? -12.052 -2.325 27.753 1.00 91.25 81 GLN A N 1
ATOM 616 C CA . GLN A 1 81 ? -12.592 -2.004 26.431 1.00 91.25 81 GLN A CA 1
ATOM 617 C C . GLN A 1 81 ? -11.461 -1.820 25.410 1.00 91.25 81 GLN A C 1
ATOM 619 O O . GLN A 1 81 ? -11.510 -2.409 24.332 1.00 91.25 81 GLN A O 1
ATOM 624 N N . GLU A 1 82 ? -10.396 -1.096 25.771 1.00 90.38 82 GLU A N 1
ATOM 625 C CA . GLU A 1 82 ? -9.227 -0.899 24.909 1.00 90.38 82 GLU A CA 1
ATOM 626 C C . GLU A 1 82 ? -8.516 -2.228 24.603 1.00 90.38 82 GLU A C 1
ATOM 628 O O . GLU A 1 82 ? -8.105 -2.475 23.467 1.00 90.38 82 GLU A O 1
ATOM 633 N N . THR A 1 83 ? -8.399 -3.114 25.595 1.00 92.75 83 THR A N 1
ATOM 634 C CA . THR A 1 83 ? -7.791 -4.443 25.419 1.00 92.75 83 THR A CA 1
ATOM 635 C C . THR A 1 83 ? -8.633 -5.304 24.478 1.00 92.75 83 THR A C 1
ATOM 637 O O . THR A 1 83 ? -8.105 -5.848 23.510 1.00 92.75 83 THR A O 1
ATOM 640 N N . THR A 1 84 ? -9.951 -5.338 24.690 1.00 91.62 84 THR A N 1
ATOM 641 C CA . THR A 1 84 ? -10.895 -6.087 23.843 1.00 91.62 84 THR A CA 1
ATOM 642 C C . THR A 1 84 ? -10.870 -5.572 22.400 1.00 91.62 84 THR A C 1
ATOM 644 O O . THR A 1 84 ? -10.830 -6.358 21.453 1.00 91.62 84 THR A O 1
ATOM 647 N N . ALA A 1 85 ? -10.828 -4.249 22.212 1.00 90.44 85 ALA A N 1
ATOM 648 C CA . ALA A 1 85 ? -10.721 -3.624 20.897 1.00 90.44 85 ALA A CA 1
ATOM 649 C C . ALA A 1 85 ? -9.403 -3.991 20.195 1.00 90.44 85 ALA A C 1
ATOM 651 O O . ALA A 1 85 ? -9.408 -4.347 19.016 1.00 90.44 85 ALA A O 1
ATOM 652 N N . LYS A 1 86 ? -8.272 -3.975 20.916 1.00 91.62 86 LYS A N 1
ATOM 653 C CA . LYS A 1 86 ? -6.965 -4.391 20.378 1.00 91.62 86 LYS A CA 1
ATOM 654 C C . LYS A 1 86 ? -6.947 -5.861 19.971 1.00 91.62 86 LYS A C 1
ATOM 656 O O . LYS A 1 86 ? -6.414 -6.181 18.909 1.00 91.62 86 LYS A O 1
ATOM 661 N N . GLU A 1 87 ? -7.504 -6.750 20.787 1.00 93.44 87 GLU A N 1
ATOM 662 C CA . GLU A 1 87 ? -7.597 -8.183 20.485 1.00 93.44 87 GLU A CA 1
ATOM 663 C C . GLU A 1 87 ? -8.443 -8.427 19.234 1.00 93.44 87 GLU A C 1
ATOM 665 O O . GLU A 1 87 ? -7.994 -9.101 18.305 1.00 93.44 87 GLU A O 1
ATOM 670 N N . ARG A 1 88 ? -9.611 -7.782 19.157 1.00 93.31 88 ARG A N 1
ATOM 671 C CA . ARG A 1 88 ? -10.501 -7.847 17.995 1.00 93.31 88 ARG A CA 1
ATOM 672 C C . ARG A 1 88 ? -9.845 -7.304 16.727 1.00 93.31 88 ARG A C 1
ATOM 674 O O . ARG A 1 88 ? -9.896 -7.951 15.682 1.00 93.31 88 ARG A O 1
ATOM 681 N N . GLN A 1 89 ? -9.158 -6.164 16.817 1.00 93.44 89 GLN A N 1
ATOM 682 C CA . GLN A 1 89 ? -8.380 -5.617 15.705 1.00 93.44 89 GLN A CA 1
ATOM 683 C C . GLN A 1 89 ? -7.300 -6.611 15.248 1.00 93.44 89 GLN A C 1
ATOM 685 O O . GLN A 1 89 ? -7.118 -6.821 14.049 1.00 93.44 89 GLN A O 1
ATOM 690 N N . GLN A 1 90 ? -6.578 -7.245 16.175 1.00 93.94 90 GLN A N 1
ATOM 691 C CA . GLN A 1 90 ? -5.551 -8.234 15.834 1.00 93.94 90 GLN A CA 1
ATOM 692 C C . GLN A 1 90 ? -6.139 -9.489 15.182 1.00 93.94 90 GLN A C 1
ATOM 694 O O . GLN A 1 90 ? -5.543 -10.015 14.241 1.00 93.94 90 GLN A O 1
ATOM 699 N N . GLU A 1 91 ? -7.286 -9.970 15.650 1.00 94.94 91 GLU A N 1
ATOM 700 C CA . GLU A 1 91 ? -7.973 -11.130 15.082 1.00 94.94 91 GLU A CA 1
ATOM 701 C C . GLU A 1 91 ? -8.437 -10.869 13.644 1.00 94.94 91 GLU A C 1
ATOM 703 O O . GLU A 1 91 ? -8.129 -11.655 12.741 1.00 94.94 91 GLU A O 1
ATOM 708 N N . LEU A 1 92 ? -9.087 -9.729 13.396 1.00 94.75 92 LEU A N 1
ATOM 709 C CA . LEU A 1 92 ? -9.490 -9.315 12.049 1.00 94.75 92 LEU A CA 1
ATOM 710 C C . LEU A 1 92 ? -8.288 -9.202 11.103 1.00 94.75 92 LEU A C 1
ATOM 712 O O . LEU A 1 92 ? -8.326 -9.662 9.963 1.00 94.75 92 LEU A O 1
ATOM 716 N N . MET A 1 93 ? -7.172 -8.661 11.590 1.00 95.50 93 MET A N 1
ATOM 717 C CA . MET A 1 93 ? -5.952 -8.554 10.792 1.00 95.50 93 MET A CA 1
ATOM 718 C C . MET A 1 93 ? -5.337 -9.922 10.476 1.00 95.50 93 MET A C 1
ATOM 720 O O . MET A 1 93 ? -4.917 -10.158 9.342 1.00 95.50 93 MET A O 1
ATOM 724 N N . ARG A 1 94 ? -5.309 -10.848 11.443 1.00 95.19 94 ARG A N 1
ATOM 725 C CA . ARG A 1 94 ? -4.802 -12.216 11.235 1.00 95.19 94 ARG A CA 1
ATOM 726 C C . ARG A 1 94 ? -5.657 -12.993 10.238 1.00 95.19 94 ARG A C 1
ATOM 728 O O . ARG A 1 94 ? -5.109 -13.676 9.374 1.00 95.19 94 ARG A O 1
ATOM 735 N N . THR A 1 95 ? -6.979 -12.884 10.343 1.00 95.19 95 THR A N 1
ATOM 736 C CA . THR A 1 95 ? -7.924 -13.564 9.442 1.00 95.19 95 THR A CA 1
ATOM 737 C C . THR A 1 95 ? -7.848 -13.003 8.022 1.00 95.19 95 THR A C 1
ATOM 739 O O . THR A 1 95 ? -7.720 -13.780 7.075 1.00 95.19 95 THR A O 1
ATOM 742 N N . ALA A 1 96 ? -7.795 -11.676 7.864 1.00 94.50 96 ALA A N 1
ATOM 743 C CA . ALA A 1 96 ? -7.567 -11.032 6.571 1.00 94.50 96 ALA A CA 1
ATOM 744 C C . ALA A 1 96 ? -6.252 -11.487 5.916 1.00 94.50 96 ALA A C 1
ATOM 746 O O . ALA A 1 96 ? -6.214 -11.815 4.728 1.00 94.50 96 ALA A O 1
ATOM 747 N N . GLU A 1 97 ? -5.160 -11.540 6.684 1.00 93.12 97 GLU A N 1
ATOM 748 C CA . GLU A 1 97 ? -3.864 -11.959 6.157 1.00 93.12 97 GLU A CA 1
ATOM 749 C C . GLU A 1 97 ? -3.849 -13.445 5.766 1.00 93.12 97 GLU A C 1
ATOM 751 O O . GLU A 1 97 ? -3.290 -13.801 4.725 1.00 93.12 97 GLU A O 1
ATOM 756 N N . ALA A 1 98 ? -4.492 -14.312 6.553 1.00 93.88 98 ALA A N 1
ATOM 757 C CA . ALA A 1 98 ? -4.636 -15.731 6.236 1.00 93.88 98 ALA A CA 1
ATOM 758 C C . ALA A 1 98 ? -5.448 -15.957 4.947 1.00 93.88 98 ALA A C 1
ATOM 760 O O . ALA A 1 98 ? -5.009 -16.708 4.068 1.00 93.88 98 ALA A O 1
ATOM 761 N N . ALA A 1 99 ? -6.576 -15.257 4.785 1.00 93.50 99 ALA A N 1
ATOM 762 C CA . ALA A 1 99 ? -7.375 -15.293 3.559 1.00 93.50 99 ALA A CA 1
ATOM 763 C C . ALA A 1 99 ? -6.549 -14.837 2.343 1.00 93.50 99 ALA A C 1
ATOM 765 O O . ALA A 1 99 ? -6.536 -15.487 1.298 1.00 93.50 99 ALA A O 1
ATOM 766 N N . ARG A 1 100 ? -5.745 -13.777 2.500 1.00 90.94 100 ARG A N 1
ATOM 767 C CA . ARG A 1 100 ? -4.865 -13.287 1.432 1.00 90.94 100 ARG A CA 1
ATOM 768 C C . ARG A 1 100 ? -3.780 -14.298 1.052 1.00 90.94 100 ARG A C 1
ATOM 770 O O . ARG A 1 100 ? -3.541 -14.522 -0.131 1.00 90.94 100 ARG A O 1
ATOM 777 N N . ARG A 1 101 ? -3.124 -14.923 2.037 1.00 89.12 101 ARG A N 1
ATOM 778 C CA . ARG A 1 101 ? -2.059 -15.922 1.805 1.00 89.12 101 ARG A CA 1
ATOM 779 C C . ARG A 1 101 ? -2.571 -17.184 1.112 1.00 89.12 101 ARG A C 1
ATOM 781 O O . ARG A 1 101 ? -1.820 -17.808 0.373 1.00 89.12 101 ARG A O 1
ATOM 788 N N . THR A 1 102 ? -3.829 -17.544 1.344 1.00 90.50 102 THR A N 1
ATOM 789 C CA . THR A 1 102 ? -4.485 -18.697 0.708 1.00 90.50 102 THR A CA 1
ATOM 790 C C . THR A 1 102 ? -5.064 -18.380 -0.675 1.00 90.50 102 THR A C 1
ATOM 792 O O . THR A 1 102 ? -5.562 -19.281 -1.340 1.00 90.50 102 THR A O 1
ATOM 795 N N . GLY A 1 103 ? -4.961 -17.128 -1.141 1.00 85.56 103 GLY A N 1
ATOM 796 C CA . GLY A 1 103 ? -5.453 -16.689 -2.450 1.00 85.56 103 GLY A CA 1
ATOM 797 C C . GLY A 1 103 ? -6.927 -16.272 -2.470 1.00 85.56 103 GLY A C 1
ATOM 798 O O . GLY A 1 103 ? -7.440 -15.905 -3.526 1.00 85.56 103 GLY A O 1
ATOM 799 N N . HIS A 1 104 ? -7.613 -16.268 -1.324 1.00 90.94 104 HIS A N 1
ATOM 800 C CA . HIS A 1 104 ? -9.007 -15.837 -1.193 1.00 90.94 104 HIS A CA 1
ATOM 801 C C . HIS A 1 104 ? -9.107 -14.303 -1.101 1.00 90.94 104 HIS A C 1
ATOM 803 O O . HIS A 1 104 ? -9.518 -13.733 -0.091 1.00 90.94 104 HIS A O 1
ATOM 809 N N . THR A 1 105 ? -8.717 -13.606 -2.173 1.00 85.88 105 THR A N 1
ATOM 810 C CA . THR A 1 105 ? -8.589 -12.136 -2.194 1.00 85.88 105 THR A CA 1
ATOM 811 C C . THR A 1 105 ? -9.904 -11.409 -1.900 1.00 85.88 105 THR A C 1
ATOM 813 O O . THR A 1 105 ? -9.893 -10.408 -1.190 1.00 85.88 105 THR A O 1
ATOM 816 N N . LYS A 1 106 ? -11.048 -11.918 -2.382 1.00 89.62 106 LYS A N 1
ATOM 817 C CA . LYS A 1 106 ? -12.370 -11.308 -2.130 1.00 89.62 106 LYS A CA 1
ATOM 818 C C . LYS A 1 106 ? -12.808 -11.422 -0.671 1.00 89.62 106 LYS A C 1
ATOM 820 O O . LYS A 1 106 ? -13.363 -10.477 -0.117 1.00 89.62 106 LYS A O 1
ATOM 825 N N . GLU A 1 107 ? -12.528 -12.558 -0.042 1.00 92.50 107 GLU A N 1
ATOM 82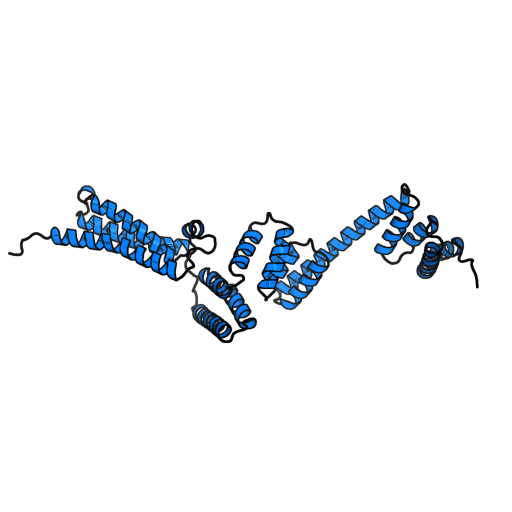6 C CA . GLU A 1 107 ? -12.788 -12.752 1.384 1.00 92.50 107 GLU A CA 1
ATOM 827 C C . GLU A 1 107 ? -11.899 -11.818 2.211 1.00 92.50 107 GLU A C 1
ATOM 829 O O . GLU A 1 107 ? -12.409 -11.058 3.034 1.00 92.50 107 GLU A O 1
ATOM 834 N N . ALA A 1 108 ? -10.596 -11.775 1.905 1.00 94.06 108 ALA A N 1
ATOM 835 C CA . ALA A 1 108 ? -9.656 -10.852 2.537 1.00 94.06 108 ALA A CA 1
ATOM 836 C C . ALA A 1 108 ? -10.106 -9.388 2.399 1.00 94.06 108 ALA A C 1
ATOM 838 O O . ALA A 1 108 ? -10.113 -8.658 3.386 1.00 94.06 108 ALA A O 1
ATOM 839 N N . GLN A 1 109 ? -10.544 -8.978 1.204 1.00 93.75 109 GLN A N 1
ATOM 840 C CA . GLN A 1 109 ? -11.083 -7.642 0.948 1.00 93.75 109 GLN A CA 1
ATOM 841 C C . GLN A 1 109 ? -12.296 -7.346 1.842 1.00 93.75 109 GLN A C 1
ATOM 843 O O . GLN A 1 109 ? -12.359 -6.278 2.445 1.00 93.75 109 GLN A O 1
ATOM 848 N N . SER A 1 110 ? -13.237 -8.287 1.979 1.00 94.38 110 SER A N 1
ATOM 849 C CA . SER A 1 110 ? -14.430 -8.097 2.817 1.00 94.38 110 SER A CA 1
ATOM 850 C C . SER A 1 110 ? -14.101 -7.938 4.307 1.00 94.38 110 SER A C 1
ATOM 852 O O . SER A 1 110 ? -14.698 -7.105 4.989 1.00 94.38 110 SER A O 1
ATOM 854 N N . ILE A 1 111 ? -13.114 -8.690 4.809 1.00 95.50 111 ILE A N 1
ATOM 855 C CA . ILE A 1 111 ? -12.644 -8.592 6.197 1.00 95.50 111 ILE A CA 1
ATOM 856 C C . ILE A 1 111 ? -11.922 -7.257 6.406 1.00 95.50 111 ILE A C 1
ATOM 858 O O . ILE A 1 111 ? -12.153 -6.577 7.404 1.00 95.50 111 ILE A O 1
ATOM 862 N N . LEU A 1 112 ? -11.081 -6.846 5.455 1.00 95.38 112 LEU A N 1
ATOM 863 C CA . LEU A 1 112 ? -10.365 -5.572 5.511 1.00 95.38 112 LEU A CA 1
ATOM 864 C C . LEU A 1 112 ? -11.314 -4.373 5.478 1.00 95.38 112 LEU A C 1
ATOM 866 O O . LEU A 1 112 ? -11.087 -3.440 6.240 1.00 95.38 112 LEU A O 1
ATOM 870 N N . LEU A 1 113 ? -12.386 -4.417 4.678 1.00 94.38 113 LEU A N 1
ATOM 871 C CA . LEU A 1 113 ? -13.432 -3.386 4.671 1.00 94.38 113 LEU A CA 1
ATOM 872 C C . LEU A 1 113 ? -14.060 -3.223 6.059 1.00 94.38 113 LEU A C 1
ATOM 874 O O . LEU A 1 113 ? -14.014 -2.135 6.622 1.00 94.38 113 LEU A O 1
ATOM 878 N N . ARG A 1 114 ? -14.508 -4.322 6.678 1.00 94.38 114 ARG A N 1
ATOM 879 C CA . ARG A 1 114 ? -15.023 -4.296 8.060 1.00 94.38 114 ARG A CA 1
ATOM 880 C C . ARG A 1 114 ? -13.990 -3.773 9.059 1.00 94.38 114 ARG A C 1
ATOM 882 O O . ARG A 1 114 ? -14.331 -3.080 10.009 1.00 94.38 114 ARG A O 1
ATOM 889 N N . THR A 1 115 ? -12.718 -4.105 8.846 1.00 95.38 115 THR A N 1
ATOM 890 C CA . THR A 1 115 ? -11.627 -3.697 9.739 1.00 95.38 115 THR A CA 1
ATOM 891 C C . THR A 1 115 ? -11.381 -2.196 9.672 1.00 95.38 115 THR A C 1
ATOM 893 O O . THR A 1 115 ? -11.128 -1.591 10.706 1.00 95.38 115 THR A O 1
ATOM 896 N N . VAL A 1 116 ? -11.431 -1.588 8.483 1.00 94.75 116 VAL A N 1
ATOM 897 C CA . VAL A 1 116 ? -11.249 -0.135 8.339 1.00 94.75 116 VAL A CA 1
ATOM 898 C C . VAL A 1 116 ? -12.497 0.659 8.723 1.00 94.75 116 VAL A C 1
ATOM 900 O O . VAL A 1 116 ? -12.354 1.792 9.163 1.00 94.75 116 VAL A O 1
ATOM 903 N N . GLU A 1 117 ? -13.689 0.066 8.603 1.00 93.56 117 GLU A N 1
ATOM 904 C CA . GLU A 1 117 ? -14.945 0.630 9.119 1.00 93.56 117 GLU A CA 1
ATOM 905 C C . GLU A 1 117 ? -14.962 0.662 10.654 1.00 93.56 117 GLU A C 1
ATOM 907 O O . GLU A 1 117 ? -15.386 1.648 11.246 1.00 93.56 117 GLU A O 1
ATOM 912 N N . GLU A 1 118 ? -14.488 -0.402 11.313 1.00 92.81 118 GLU A N 1
ATOM 913 C CA . GLU A 1 118 ? -14.446 -0.481 12.780 1.00 92.81 118 GLU A CA 1
ATOM 914 C C . GLU A 1 118 ? -13.226 0.252 13.369 1.00 92.81 118 GLU A C 1
ATOM 916 O O . GLU A 1 118 ? -13.306 0.871 14.429 1.00 92.81 118 GLU A O 1
ATOM 921 N N . PHE A 1 119 ? -12.088 0.210 12.673 1.00 93.00 119 PHE A N 1
ATOM 922 C CA . PHE A 1 119 ? -10.812 0.766 13.121 1.00 93.00 119 PHE A CA 1
ATOM 923 C C . PHE A 1 119 ? -10.217 1.699 12.063 1.00 93.00 119 PHE A C 1
ATOM 925 O O . PHE A 1 119 ? -9.192 1.394 11.442 1.00 93.00 119 PHE A O 1
ATOM 932 N N . GLU A 1 120 ? -10.816 2.881 11.902 1.00 90.19 120 GLU A N 1
ATOM 933 C CA . GLU A 1 120 ? -10.411 3.881 10.898 1.00 90.19 120 GLU A CA 1
ATOM 934 C C . GLU A 1 120 ? -8.921 4.259 10.978 1.00 90.19 120 GLU A C 1
ATOM 936 O O . GLU A 1 120 ? -8.284 4.527 9.959 1.00 90.19 120 GLU A O 1
ATOM 941 N N . ASN A 1 121 ? -8.335 4.213 12.180 1.00 90.38 121 ASN A N 1
ATOM 942 C CA . ASN A 1 121 ? -6.934 4.556 12.438 1.00 90.38 121 ASN A CA 1
ATOM 943 C C . ASN A 1 121 ? -5.932 3.425 12.128 1.00 90.38 121 ASN A C 1
ATOM 945 O O . ASN A 1 121 ? -4.730 3.572 12.367 1.00 90.38 121 ASN A O 1
ATOM 949 N N . ASN A 1 122 ? -6.379 2.286 11.591 1.00 91.00 122 ASN A N 1
ATOM 950 C CA . ASN A 1 122 ? -5.503 1.167 11.258 1.00 91.00 122 ASN A CA 1
ATOM 951 C C . ASN A 1 122 ? -4.853 1.344 9.872 1.00 91.00 122 ASN A C 1
ATOM 953 O O . ASN A 1 122 ? -5.353 0.879 8.847 1.00 91.00 122 ASN A O 1
ATOM 957 N N . GLN A 1 123 ? -3.676 1.976 9.848 1.00 91.50 123 GLN A N 1
ATOM 958 C CA . GLN A 1 123 ? -2.906 2.212 8.619 1.00 91.50 123 GLN A CA 1
ATOM 959 C C . GLN A 1 123 ? -2.602 0.925 7.837 1.00 91.50 123 GLN A C 1
ATOM 961 O O . GLN A 1 123 ? -2.613 0.923 6.604 1.00 91.50 123 GLN A O 1
ATOM 966 N N . THR A 1 124 ? -2.291 -0.166 8.535 1.00 91.38 124 THR A N 1
ATOM 967 C CA . THR A 1 124 ? -1.924 -1.432 7.895 1.00 91.38 124 THR A CA 1
ATOM 968 C C . THR A 1 124 ? -3.130 -2.078 7.217 1.00 91.38 124 THR A C 1
ATOM 970 O O . THR A 1 124 ? -2.970 -2.638 6.134 1.00 91.38 124 THR A O 1
ATOM 973 N N . ALA A 1 125 ? -4.325 -1.960 7.804 1.00 93.56 125 ALA A N 1
ATOM 974 C CA . ALA A 1 125 ? -5.566 -2.420 7.186 1.00 93.56 125 ALA A CA 1
ATOM 975 C C . ALA A 1 125 ? -5.858 -1.648 5.893 1.00 93.56 125 ALA A C 1
ATOM 977 O O . ALA A 1 125 ? -6.052 -2.274 4.856 1.00 93.56 125 ALA A O 1
ATOM 978 N N . TRP A 1 126 ? -5.771 -0.313 5.915 1.00 94.38 126 TRP A N 1
ATOM 979 C CA . TRP A 1 126 ? -5.932 0.515 4.712 1.00 94.38 126 TRP A CA 1
ATOM 980 C C . TRP A 1 126 ? -4.918 0.179 3.613 1.00 94.38 126 TRP A C 1
ATOM 982 O O . TRP A 1 126 ? -5.270 0.084 2.435 1.00 94.38 126 TRP A O 1
ATOM 992 N N . LEU A 1 127 ? -3.656 -0.048 3.989 1.00 91.12 127 LEU A N 1
ATOM 993 C CA . LEU A 1 127 ? -2.625 -0.461 3.041 1.00 91.12 127 LEU A CA 1
ATOM 994 C C . LEU A 1 127 ? -2.947 -1.826 2.425 1.00 91.12 127 LEU A C 1
ATOM 996 O O . LEU A 1 127 ? -2.912 -1.950 1.205 1.00 91.12 127 LEU A O 1
ATOM 1000 N N . MET A 1 128 ? -3.275 -2.835 3.235 1.00 91.31 128 MET A N 1
ATOM 1001 C CA . MET A 1 128 ? -3.643 -4.153 2.711 1.00 91.31 128 MET A CA 1
ATOM 1002 C C . MET A 1 128 ? -4.900 -4.088 1.847 1.00 91.31 128 MET A C 1
ATOM 1004 O O . MET A 1 128 ? -4.934 -4.711 0.789 1.00 91.31 128 MET A O 1
ATOM 1008 N N . LEU A 1 129 ? -5.887 -3.280 2.238 1.00 93.44 129 LEU A N 1
ATOM 1009 C CA . LEU A 1 129 ? -7.111 -3.073 1.475 1.00 93.44 129 LEU A CA 1
ATOM 1010 C C . LEU A 1 129 ? -6.790 -2.550 0.068 1.00 93.44 129 LEU A C 1
ATOM 1012 O O . LEU A 1 129 ? -7.243 -3.132 -0.917 1.00 93.44 129 LEU A O 1
ATOM 1016 N N . SER A 1 130 ? -5.902 -1.556 -0.040 1.00 89.94 130 SER A N 1
ATOM 1017 C CA . SER A 1 130 ? -5.450 -1.021 -1.333 1.00 89.94 130 SER A CA 1
ATOM 1018 C C . SER A 1 130 ? -4.717 -2.024 -2.232 1.00 89.94 130 SER A C 1
ATOM 1020 O O . SER A 1 130 ? -4.580 -1.793 -3.429 1.00 89.94 130 SER A O 1
ATOM 1022 N N . GLU A 1 131 ? -4.207 -3.125 -1.677 1.00 85.31 131 GLU A N 1
ATOM 1023 C CA . GLU A 1 131 ? -3.571 -4.194 -2.455 1.00 85.31 131 GLU A CA 1
ATOM 1024 C C . GLU A 1 131 ? -4.565 -5.263 -2.910 1.00 85.31 131 GLU A C 1
ATOM 1026 O O . GLU A 1 131 ? -4.267 -5.999 -3.845 1.00 85.31 131 GLU A O 1
ATOM 1031 N N . THR A 1 132 ? -5.713 -5.367 -2.238 1.00 88.25 132 THR A N 1
ATOM 1032 C CA . THR A 1 132 ? -6.759 -6.360 -2.534 1.00 88.25 132 THR A CA 1
ATOM 1033 C C . THR A 1 132 ? -7.874 -5.828 -3.427 1.00 88.25 132 THR A C 1
ATOM 1035 O O . THR A 1 132 ? -8.596 -6.617 -4.027 1.00 88.25 132 THR A O 1
ATOM 1038 N N . ILE A 1 133 ? -8.040 -4.506 -3.489 1.00 87.25 133 ILE A N 1
ATOM 1039 C CA . ILE A 1 133 ? -9.041 -3.849 -4.328 1.00 87.25 133 ILE A CA 1
ATOM 1040 C C . ILE A 1 133 ? -8.615 -3.936 -5.795 1.00 87.25 133 ILE A C 1
ATOM 1042 O O . ILE A 1 133 ? -7.481 -3.602 -6.129 1.00 87.25 133 ILE A O 1
ATOM 1046 N N . ASP A 1 134 ? -9.540 -4.316 -6.674 1.00 78.62 134 ASP A N 1
ATOM 1047 C CA . ASP A 1 134 ? -9.301 -4.360 -8.121 1.00 78.62 134 ASP A CA 1
ATOM 1048 C C . ASP A 1 134 ? -9.467 -2.982 -8.782 1.00 78.62 134 ASP A C 1
ATOM 1050 O O . ASP A 1 134 ? -8.756 -2.666 -9.737 1.00 78.62 134 ASP A O 1
ATOM 1054 N N . ASP A 1 135 ? -10.400 -2.161 -8.282 1.00 80.50 135 ASP A N 1
ATOM 1055 C CA . ASP A 1 135 ? -10.684 -0.853 -8.866 1.00 80.50 135 ASP A CA 1
ATOM 1056 C C . ASP A 1 135 ? -9.564 0.161 -8.565 1.00 80.50 135 ASP A C 1
ATOM 1058 O O . ASP A 1 135 ? -9.263 0.451 -7.401 1.00 80.50 135 ASP A O 1
ATOM 1062 N N . PRO A 1 136 ? -8.942 0.750 -9.595 1.00 77.00 136 PRO A N 1
ATOM 1063 C CA . PRO A 1 136 ? -7.812 1.637 -9.385 1.00 77.00 136 PRO A CA 1
ATOM 1064 C C . PRO A 1 136 ? -8.137 2.950 -8.650 1.00 77.00 136 PRO A C 1
ATOM 1066 O O . PRO A 1 136 ? -7.244 3.536 -8.032 1.00 77.00 136 PRO A O 1
ATOM 1069 N N . GLN A 1 137 ? -9.379 3.444 -8.713 1.00 79.81 137 GLN A N 1
ATOM 1070 C CA . GLN A 1 137 ? -9.775 4.658 -7.989 1.00 79.81 137 GLN A CA 1
ATOM 1071 C C . GLN A 1 137 ? -9.895 4.365 -6.496 1.00 79.81 137 GLN A C 1
ATOM 1073 O O . GLN A 1 137 ? -9.329 5.093 -5.676 1.00 79.81 137 GLN A O 1
ATOM 1078 N N . ASP A 1 138 ? -10.541 3.254 -6.160 1.00 85.12 138 ASP A N 1
ATOM 1079 C CA . ASP A 1 138 ? -10.687 2.779 -4.789 1.00 85.12 138 ASP A CA 1
ATOM 1080 C C . ASP A 1 138 ? -9.323 2.433 -4.161 1.00 85.12 138 ASP A C 1
ATOM 1082 O O . ASP A 1 138 ? -9.078 2.731 -2.988 1.00 85.12 138 ASP A O 1
ATOM 1086 N N . GLN A 1 139 ? -8.373 1.901 -4.945 1.00 87.62 139 GLN A N 1
ATOM 1087 C CA . GLN A 1 139 ? -6.984 1.719 -4.495 1.00 87.62 139 GLN A CA 1
ATOM 1088 C C . GLN A 1 139 ? -6.330 3.045 -4.084 1.00 87.62 139 GLN A C 1
ATOM 1090 O O . GLN A 1 139 ? -5.638 3.111 -3.063 1.00 87.62 139 GLN A O 1
ATOM 1095 N N . VAL A 1 140 ? -6.517 4.103 -4.885 1.00 88.56 140 VAL A N 1
ATOM 1096 C CA . VAL A 1 140 ? -5.975 5.435 -4.581 1.00 88.56 140 VAL A CA 1
ATOM 1097 C C . VAL A 1 140 ? -6.614 5.976 -3.310 1.00 88.56 140 VAL A C 1
ATOM 1099 O O . VAL A 1 140 ? -5.874 6.421 -2.437 1.00 88.56 140 VAL A O 1
ATOM 1102 N N . ALA A 1 141 ? -7.938 5.883 -3.169 1.00 90.06 141 ALA A N 1
ATOM 1103 C CA . ALA A 1 141 ? -8.647 6.333 -1.974 1.00 90.06 141 ALA A CA 1
ATOM 1104 C C . ALA A 1 141 ? -8.126 5.629 -0.707 1.00 90.06 141 ALA A C 1
ATOM 1106 O O . ALA A 1 141 ? -7.712 6.290 0.247 1.00 90.06 141 ALA A O 1
ATOM 1107 N N . ALA A 1 142 ? -8.027 4.295 -0.718 1.00 91.81 142 ALA A N 1
ATOM 1108 C CA . ALA A 1 142 ? -7.496 3.528 0.411 1.00 91.81 142 ALA A CA 1
ATOM 1109 C C . ALA A 1 142 ? -6.044 3.919 0.765 1.00 91.81 142 ALA A C 1
ATOM 1111 O O . ALA A 1 142 ? -5.689 4.038 1.941 1.00 91.81 142 ALA A O 1
ATOM 1112 N N . LEU A 1 143 ? -5.196 4.179 -0.238 1.00 91.38 143 LEU A N 1
ATOM 1113 C CA . LEU A 1 143 ? -3.824 4.654 -0.017 1.00 91.38 143 LEU A CA 1
ATOM 1114 C C . LEU A 1 143 ? -3.756 6.090 0.503 1.00 91.38 143 LEU A C 1
ATOM 1116 O O . LEU A 1 143 ? -2.843 6.400 1.269 1.00 91.38 143 LEU A O 1
ATOM 1120 N N . GLU A 1 144 ? -4.676 6.967 0.101 1.00 91.50 144 GLU A N 1
ATOM 1121 C CA . GLU A 1 144 ? -4.788 8.319 0.655 1.00 91.50 144 GLU A CA 1
ATOM 1122 C C . GLU A 1 144 ? -5.118 8.265 2.144 1.00 91.50 144 GLU A C 1
ATOM 1124 O O . GLU A 1 144 ? -4.429 8.912 2.932 1.00 91.50 144 GLU A O 1
ATOM 1129 N N . HIS A 1 145 ? -6.082 7.431 2.545 1.00 92.38 145 HIS A N 1
ATOM 1130 C CA . HIS A 1 145 ? -6.391 7.202 3.957 1.00 92.38 145 HIS A CA 1
ATOM 1131 C C . HIS A 1 145 ? -5.170 6.669 4.721 1.00 92.38 145 HIS A C 1
ATOM 1133 O O . HIS A 1 145 ? -4.748 7.273 5.709 1.00 92.38 145 HIS A O 1
ATOM 1139 N N . ALA A 1 146 ? -4.511 5.618 4.217 1.00 91.81 146 ALA A N 1
ATOM 1140 C CA . ALA A 1 146 ? -3.294 5.078 4.831 1.00 91.81 146 ALA A CA 1
ATOM 1141 C C . ALA A 1 146 ? -2.160 6.117 4.948 1.00 91.81 146 ALA A C 1
ATOM 1143 O O . ALA A 1 146 ? -1.370 6.086 5.897 1.00 91.81 146 ALA A O 1
ATOM 1144 N N . PHE A 1 147 ? -2.036 7.015 3.967 1.00 91.38 147 PHE A N 1
ATOM 1145 C CA . PHE A 1 147 ? -1.032 8.075 3.965 1.00 91.38 147 PHE A CA 1
ATOM 1146 C C . PHE A 1 147 ? -1.371 9.188 4.962 1.00 91.38 147 PHE A C 1
ATOM 1148 O O . PHE A 1 147 ? -0.476 9.645 5.669 1.00 91.38 147 PHE A O 1
ATOM 1155 N N . ASN A 1 148 ? -2.640 9.585 5.067 1.00 91.25 148 ASN A N 1
ATOM 1156 C CA . ASN A 1 148 ? -3.090 10.619 6.001 1.00 91.25 148 ASN A CA 1
ATOM 1157 C C . ASN A 1 148 ? -2.877 10.210 7.465 1.00 91.25 148 ASN A C 1
ATOM 1159 O O . ASN A 1 148 ? -2.506 11.051 8.279 1.00 91.25 148 ASN A O 1
ATOM 1163 N N . LEU A 1 149 ? -3.020 8.918 7.782 1.00 90.25 149 LEU A N 1
ATOM 1164 C CA . LEU A 1 149 ? -2.732 8.381 9.117 1.00 90.25 149 LEU A CA 1
ATOM 1165 C C . LEU A 1 149 ? -1.249 8.491 9.500 1.00 90.25 149 LEU A C 1
ATOM 1167 O O . LEU A 1 149 ? -0.916 8.710 10.663 1.00 90.25 149 LEU A O 1
ATOM 1171 N N . ASN A 1 150 ? -0.334 8.349 8.536 1.00 86.81 150 ASN A N 1
ATOM 1172 C CA . ASN A 1 150 ? 1.101 8.504 8.777 1.00 86.81 150 ASN A CA 1
ATOM 1173 C C . ASN A 1 150 ? 1.827 9.032 7.525 1.00 86.81 150 ASN A C 1
ATOM 1175 O O . ASN A 1 150 ? 2.393 8.253 6.739 1.00 86.81 150 ASN A O 1
ATOM 1179 N N . PRO A 1 151 ? 1.899 10.370 7.380 1.00 88.12 151 PRO A N 1
ATOM 1180 C CA . PRO A 1 151 ? 2.484 11.021 6.206 1.00 88.12 151 PRO A CA 1
ATOM 1181 C C . PRO A 1 151 ? 3.995 10.808 6.048 1.00 88.12 151 PRO A C 1
ATOM 1183 O O . PRO A 1 151 ? 4.568 11.113 5.000 1.00 88.12 151 PRO A O 1
ATOM 1186 N N . LYS A 1 152 ? 4.676 10.291 7.082 1.00 87.94 152 LYS A N 1
ATOM 1187 C CA . LYS A 1 152 ? 6.128 10.049 7.067 1.00 87.94 152 LYS A CA 1
ATOM 1188 C C . LYS A 1 152 ? 6.510 8.769 6.321 1.00 87.94 152 LYS A C 1
ATOM 1190 O O . LYS A 1 152 ? 7.691 8.542 6.056 1.00 87.94 152 LYS A O 1
ATOM 1195 N N . ASN A 1 153 ? 5.544 7.925 5.956 1.00 84.56 153 ASN A N 1
ATOM 1196 C CA . ASN A 1 153 ? 5.822 6.687 5.241 1.00 84.56 153 ASN A CA 1
ATOM 1197 C C . ASN A 1 153 ? 6.199 6.960 3.770 1.00 84.56 153 ASN A C 1
ATOM 1199 O O . ASN A 1 153 ? 5.345 7.120 2.895 1.00 84.56 153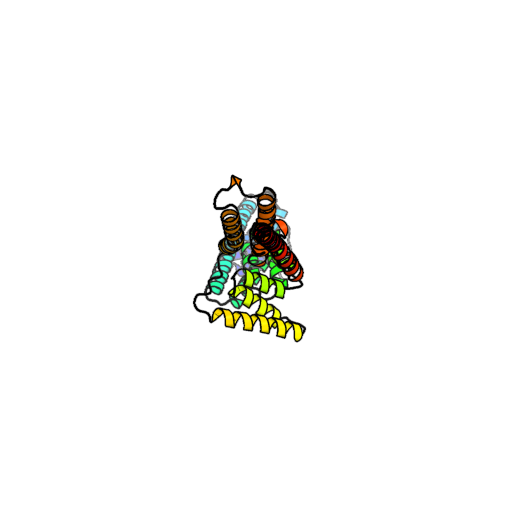 ASN A O 1
ATOM 1203 N N . MET A 1 154 ? 7.506 6.963 3.489 1.00 81.94 154 MET A N 1
ATOM 1204 C CA . MET A 1 154 ? 8.057 7.216 2.150 1.00 81.94 154 MET A CA 1
ATOM 1205 C C . MET A 1 154 ? 7.581 6.210 1.092 1.00 81.94 154 MET A C 1
ATOM 1207 O O . MET A 1 154 ? 7.422 6.584 -0.070 1.00 81.94 154 MET A O 1
ATOM 1211 N N . ARG A 1 155 ? 7.310 4.953 1.474 1.00 80.94 155 ARG A N 1
ATOM 1212 C CA . ARG A 1 155 ? 6.811 3.926 0.541 1.00 80.94 155 ARG A CA 1
ATOM 1213 C C . ARG A 1 155 ? 5.389 4.241 0.087 1.00 80.94 155 ARG A C 1
ATOM 1215 O O . ARG A 1 155 ? 5.113 4.194 -1.110 1.00 80.94 155 ARG A O 1
ATOM 1222 N N . LEU A 1 156 ? 4.517 4.619 1.025 1.00 84.56 156 LEU A N 1
ATOM 1223 C CA . LEU A 1 156 ? 3.155 5.060 0.707 1.00 84.56 156 LEU A CA 1
ATOM 1224 C C . LEU A 1 156 ? 3.170 6.320 -0.145 1.00 84.56 156 LEU A C 1
ATOM 1226 O O . LEU A 1 156 ? 2.485 6.367 -1.161 1.00 84.56 156 LEU A O 1
ATOM 1230 N N . LYS A 1 157 ? 4.010 7.300 0.207 1.00 86.44 157 LYS A N 1
ATOM 1231 C CA . LYS A 1 157 ? 4.166 8.527 -0.580 1.00 86.44 157 LYS A CA 1
ATOM 1232 C C . LYS A 1 157 ? 4.551 8.223 -2.029 1.00 86.44 157 LYS A C 1
ATOM 1234 O O . LYS A 1 157 ? 3.943 8.767 -2.950 1.00 86.44 157 LYS A O 1
ATOM 1239 N N . ALA A 1 158 ? 5.538 7.350 -2.241 1.00 82.19 158 ALA A N 1
ATOM 1240 C CA . ALA A 1 158 ? 5.987 6.969 -3.577 1.00 82.19 158 ALA A CA 1
ATOM 1241 C C . ALA A 1 158 ? 4.885 6.251 -4.373 1.00 82.19 158 ALA A C 1
ATOM 1243 O O . ALA A 1 158 ? 4.620 6.624 -5.516 1.00 82.19 158 ALA A O 1
ATOM 1244 N N . ARG A 1 159 ? 4.203 5.270 -3.761 1.00 84.44 159 ARG A N 1
ATOM 1245 C CA . ARG A 1 159 ? 3.110 4.526 -4.406 1.00 84.44 159 ARG A CA 1
ATOM 1246 C C . ARG A 1 159 ? 1.917 5.424 -4.727 1.00 84.44 159 ARG A C 1
ATOM 1248 O O . ARG A 1 159 ? 1.416 5.383 -5.845 1.00 84.44 159 ARG A O 1
ATOM 1255 N N . LEU A 1 160 ? 1.509 6.281 -3.796 1.00 88.69 160 LEU A N 1
ATOM 1256 C CA . LEU A 1 160 ? 0.402 7.211 -3.996 1.00 88.69 160 LEU A CA 1
ATOM 1257 C C . LEU A 1 160 ? 0.712 8.229 -5.099 1.00 88.69 160 LEU A C 1
ATOM 1259 O O . LEU A 1 160 ? -0.124 8.474 -5.961 1.00 88.69 160 LEU A O 1
ATOM 1263 N N . THR A 1 161 ? 1.929 8.783 -5.116 1.00 87.06 161 THR A N 1
ATOM 1264 C CA . THR A 1 161 ? 2.367 9.711 -6.173 1.00 87.06 161 THR A CA 1
ATOM 1265 C C . THR A 1 161 ? 2.336 9.039 -7.545 1.00 87.06 161 THR A C 1
ATOM 1267 O O . THR A 1 161 ? 1.897 9.646 -8.521 1.00 87.06 161 THR A O 1
ATOM 1270 N N . LEU A 1 162 ? 2.774 7.777 -7.616 1.00 84.69 162 LEU A N 1
ATOM 1271 C CA . LEU A 1 162 ? 2.738 6.985 -8.840 1.00 84.69 162 LEU A CA 1
ATOM 1272 C C . LEU A 1 162 ? 1.297 6.796 -9.334 1.00 84.69 162 LEU A C 1
ATOM 1274 O O . LEU A 1 162 ? 0.992 7.168 -10.462 1.00 84.69 162 LEU A O 1
ATOM 1278 N N . LEU A 1 163 ? 0.405 6.277 -8.489 1.00 85.94 163 LEU A N 1
ATOM 1279 C CA . LEU A 1 163 ? -0.978 5.988 -8.878 1.00 85.94 163 LEU A CA 1
ATOM 1280 C C . LEU A 1 163 ? -1.762 7.262 -9.215 1.00 85.94 163 LEU A C 1
ATOM 1282 O O . LEU A 1 163 ? -2.473 7.292 -10.213 1.00 85.94 163 LEU A O 1
ATOM 1286 N N . LYS A 1 164 ? -1.565 8.359 -8.469 1.00 86.19 164 LYS A N 1
ATOM 1287 C CA . LYS A 1 164 ? -2.179 9.661 -8.788 1.00 86.19 164 LYS A CA 1
ATOM 1288 C C . LYS A 1 164 ? -1.784 10.174 -10.167 1.00 86.19 164 LYS A C 1
ATOM 1290 O O . LYS A 1 164 ? -2.622 10.729 -10.871 1.00 86.19 164 LYS A O 1
ATOM 1295 N N . ARG A 1 165 ? -0.524 9.984 -10.566 1.00 84.12 165 ARG A N 1
ATOM 1296 C CA . ARG A 1 165 ? -0.037 10.398 -11.888 1.00 84.12 165 ARG A CA 1
ATOM 1297 C C . ARG A 1 165 ? -0.721 9.628 -13.018 1.00 84.12 165 ARG A C 1
ATOM 1299 O O . ARG A 1 165 ? -0.992 10.215 -14.059 1.00 84.12 165 ARG A O 1
ATOM 1306 N N . PHE A 1 166 ? -0.999 8.345 -12.803 1.00 83.25 166 PHE A N 1
ATOM 1307 C CA . PHE A 1 166 ? -1.634 7.463 -13.786 1.00 83.25 166 PHE A CA 1
ATOM 1308 C C . PHE A 1 166 ? -3.144 7.296 -13.580 1.00 83.25 166 PHE A C 1
ATOM 1310 O O . PHE A 1 166 ? -3.760 6.491 -14.269 1.00 83.25 166 PHE A O 1
ATOM 1317 N N . LYS A 1 167 ? -3.768 8.100 -12.706 1.00 80.88 167 LYS A N 1
ATOM 1318 C CA . LYS A 1 167 ? -5.206 8.041 -12.386 1.00 80.88 167 LYS A CA 1
ATOM 1319 C C . LYS A 1 167 ? -6.111 8.067 -13.627 1.00 80.88 167 LYS A C 1
ATOM 1321 O O . LYS A 1 167 ? -7.189 7.479 -13.601 1.00 80.88 167 LYS A O 1
ATOM 1326 N N . ASN A 1 168 ? -5.657 8.735 -14.691 1.00 80.75 168 ASN A N 1
ATOM 1327 C CA . ASN A 1 168 ? -6.376 8.894 -15.957 1.00 80.75 168 ASN A CA 1
ATOM 1328 C C . ASN A 1 168 ? -5.809 8.031 -17.103 1.00 80.75 168 ASN A C 1
ATOM 1330 O O . ASN A 1 168 ? -6.354 8.060 -18.200 1.00 80.75 168 ASN A O 1
ATOM 1334 N N . ASP A 1 169 ? -4.716 7.299 -16.876 1.00 83.56 169 ASP A N 1
ATOM 1335 C CA . ASP A 1 169 ? -4.052 6.467 -17.886 1.00 83.56 169 ASP A CA 1
ATOM 1336 C C . ASP A 1 169 ? -3.392 5.240 -17.239 1.00 83.56 169 ASP A C 1
ATOM 1338 O O . ASP A 1 169 ? -2.171 5.123 -17.096 1.00 83.56 169 ASP A O 1
ATOM 1342 N N . TRP A 1 170 ? -4.243 4.309 -16.816 1.00 83.81 170 TRP A N 1
ATOM 1343 C CA . TRP A 1 170 ? -3.835 3.063 -16.172 1.00 83.81 170 TRP A CA 1
ATOM 1344 C C . TRP A 1 170 ? -3.102 2.105 -17.117 1.00 83.81 170 TRP A C 1
ATOM 1346 O O . TRP A 1 170 ? -2.290 1.299 -16.665 1.00 83.81 170 TRP A O 1
ATOM 1356 N N . LEU A 1 171 ? -3.304 2.227 -18.433 1.00 86.44 171 LEU A N 1
ATOM 1357 C CA . LEU A 1 171 ? -2.556 1.449 -19.423 1.00 86.44 171 LEU A CA 1
ATOM 1358 C C . LEU A 1 171 ? -1.066 1.785 -19.368 1.00 86.44 171 LEU A C 1
ATOM 1360 O O . LEU A 1 171 ? -0.236 0.876 -19.327 1.00 86.44 171 LEU A O 1
ATOM 1364 N N . SER A 1 172 ? -0.729 3.071 -19.264 1.00 84.38 172 SER A N 1
ATOM 1365 C CA . SER A 1 172 ? 0.659 3.501 -19.082 1.00 84.38 172 SER A CA 1
ATOM 1366 C C . SER A 1 172 ? 1.268 3.031 -17.754 1.00 84.38 172 SER A C 1
ATOM 1368 O O . SER A 1 172 ? 2.478 2.809 -17.683 1.00 84.38 172 SER A O 1
ATOM 1370 N N . LEU A 1 173 ? 0.464 2.821 -16.702 1.00 85.94 173 LEU A N 1
ATOM 1371 C CA . LEU A 1 173 ? 0.948 2.195 -15.464 1.00 85.94 173 LEU A CA 1
ATOM 1372 C C . LEU A 1 173 ? 1.278 0.708 -15.667 1.00 85.94 173 LEU A C 1
ATOM 1374 O O . LEU A 1 173 ? 2.281 0.220 -15.146 1.00 85.94 173 LEU A O 1
ATOM 1378 N N . GLY A 1 174 ? 0.459 -0.019 -16.425 1.00 85.69 174 GLY A N 1
ATOM 1379 C CA . GLY A 1 174 ? 0.767 -1.401 -16.784 1.00 85.69 174 GLY A CA 1
ATOM 1380 C C . GLY A 1 174 ? 2.044 -1.497 -17.626 1.00 85.69 174 GLY A C 1
ATOM 1381 O O . GLY A 1 174 ? 2.903 -2.335 -17.337 1.00 85.69 174 GLY A O 1
ATOM 1382 N N . ASP A 1 175 ? 2.229 -0.585 -18.591 1.00 82.94 175 ASP A N 1
ATOM 1383 C CA . ASP A 1 175 ? 3.450 -0.504 -19.412 1.00 82.94 175 ASP A CA 1
ATOM 1384 C C . ASP A 1 175 ? 4.678 -0.254 -18.525 1.00 82.94 175 ASP A C 1
ATOM 1386 O O . ASP A 1 175 ? 5.731 -0.868 -18.698 1.00 82.94 175 ASP A O 1
ATOM 1390 N N . LEU A 1 176 ? 4.510 0.585 -17.504 1.00 78.69 176 LEU A N 1
ATOM 1391 C CA . LEU A 1 176 ? 5.523 0.864 -16.502 1.00 78.69 176 LEU A CA 1
ATOM 1392 C C . LEU A 1 176 ? 5.903 -0.375 -15.680 1.00 78.69 176 LEU A C 1
ATOM 1394 O O . LEU A 1 176 ? 7.092 -0.609 -15.464 1.00 78.69 176 LEU A O 1
ATOM 1398 N N . TYR A 1 177 ? 4.936 -1.176 -15.223 1.00 81.50 177 TYR A N 1
ATOM 1399 C CA . TYR A 1 177 ? 5.231 -2.428 -14.514 1.00 81.50 177 TYR A CA 1
ATOM 1400 C C . TYR A 1 177 ? 5.895 -3.464 -15.418 1.00 81.50 177 TYR A C 1
ATOM 1402 O O . TYR A 1 177 ? 6.801 -4.171 -14.976 1.00 81.50 177 TYR A O 1
ATOM 1410 N N . ARG A 1 178 ? 5.484 -3.531 -16.687 1.00 82.62 178 ARG A N 1
ATOM 1411 C CA . ARG A 1 178 ? 6.092 -4.412 -17.687 1.00 82.62 178 ARG A CA 1
ATOM 1412 C C . ARG A 1 178 ? 7.560 -4.052 -17.899 1.00 82.62 178 ARG A C 1
ATOM 1414 O O . ARG A 1 178 ? 8.411 -4.937 -17.874 1.00 82.62 178 ARG A O 1
ATOM 1421 N N . ASP A 1 179 ? 7.854 -2.767 -18.075 1.00 74.81 179 ASP A N 1
ATOM 1422 C CA . ASP A 1 179 ? 9.217 -2.271 -18.284 1.00 74.81 179 ASP A CA 1
ATOM 1423 C C . ASP A 1 179 ? 10.106 -2.479 -17.042 1.00 74.81 179 ASP A C 1
ATOM 1425 O O . ASP A 1 179 ? 11.324 -2.583 -17.166 1.00 74.81 179 ASP A O 1
ATOM 1429 N N . ASP A 1 180 ? 9.504 -2.597 -15.853 1.00 71.06 180 ASP A N 1
ATOM 1430 C CA . ASP A 1 180 ? 10.182 -2.957 -14.599 1.00 71.06 180 ASP A CA 1
ATOM 1431 C C . ASP A 1 180 ? 10.430 -4.467 -14.434 1.00 71.06 180 ASP A C 1
ATOM 1433 O O . ASP A 1 180 ? 10.964 -4.908 -13.419 1.00 71.06 180 ASP A O 1
ATOM 1437 N N . GLY A 1 181 ? 9.982 -5.286 -15.390 1.00 73.44 181 GLY A N 1
ATOM 1438 C CA . GLY A 1 181 ? 10.012 -6.745 -15.289 1.00 73.44 181 GLY A CA 1
ATOM 1439 C C . GLY A 1 181 ? 8.956 -7.328 -14.342 1.00 73.44 181 GLY A C 1
ATOM 1440 O O . GLY A 1 181 ? 8.907 -8.541 -14.145 1.00 73.44 181 GLY A O 1
ATOM 1441 N N . GLN A 1 182 ? 8.066 -6.503 -13.782 1.00 78.56 182 GLN A N 1
ATOM 1442 C CA . GLN A 1 182 ? 6.982 -6.930 -12.894 1.00 78.56 182 GLN A CA 1
ATOM 1443 C C . GLN A 1 182 ? 5.775 -7.422 -13.708 1.00 78.56 182 GLN A C 1
ATOM 1445 O O . GLN A 1 182 ? 4.676 -6.872 -13.627 1.00 78.56 182 GLN A O 1
ATOM 1450 N N . MET A 1 183 ? 5.982 -8.480 -14.498 1.00 80.50 183 MET A N 1
ATOM 1451 C CA . MET A 1 183 ? 5.006 -8.983 -15.476 1.00 80.50 183 MET A CA 1
ATOM 1452 C C . MET A 1 183 ? 3.651 -9.339 -14.855 1.00 80.50 183 MET A C 1
ATOM 1454 O O . MET A 1 183 ? 2.618 -9.085 -15.468 1.00 80.50 183 MET A O 1
ATOM 1458 N N . ALA A 1 184 ? 3.645 -9.885 -13.633 1.00 79.88 184 ALA A N 1
ATOM 1459 C CA . ALA A 1 184 ? 2.413 -10.194 -12.908 1.00 79.88 184 ALA A CA 1
ATOM 1460 C C . ALA A 1 184 ? 1.588 -8.927 -12.636 1.00 79.88 184 ALA A C 1
ATOM 1462 O O . AL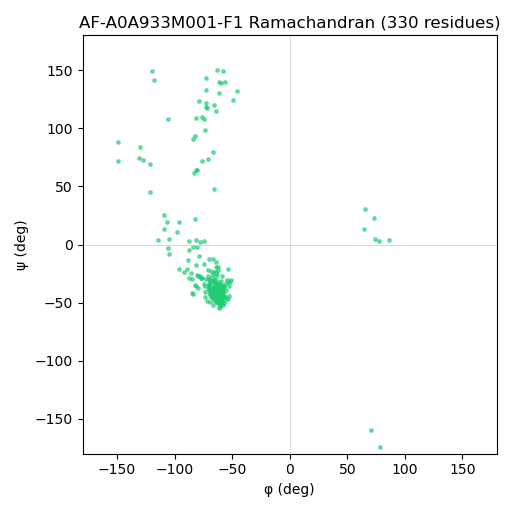A A 1 184 ? 0.440 -8.848 -13.053 1.00 79.88 184 ALA A O 1
ATOM 1463 N N . ARG A 1 185 ? 2.209 -7.885 -12.064 1.00 81.44 185 ARG A N 1
ATOM 1464 C CA . ARG A 1 185 ? 1.520 -6.615 -11.780 1.00 81.44 185 ARG A CA 1
ATOM 1465 C C . ARG A 1 185 ? 1.074 -5.895 -13.046 1.00 81.44 185 ARG A C 1
ATOM 1467 O O . ARG A 1 185 ? 0.006 -5.297 -13.062 1.00 81.44 185 ARG A O 1
ATOM 1474 N N . ALA A 1 186 ? 1.879 -5.954 -14.107 1.00 86.38 186 ALA A N 1
ATOM 1475 C CA . ALA A 1 186 ? 1.494 -5.406 -15.403 1.00 86.38 186 ALA A CA 1
ATOM 1476 C C . ALA A 1 186 ? 0.224 -6.083 -15.932 1.00 86.38 186 ALA A C 1
ATOM 1478 O O . ALA A 1 186 ? -0.704 -5.405 -16.367 1.00 86.38 186 ALA A O 1
ATOM 1479 N N . ARG A 1 187 ? 0.172 -7.418 -15.843 1.00 86.56 187 ARG A N 1
ATOM 1480 C CA . ARG A 1 187 ? -0.990 -8.213 -16.240 1.00 86.56 187 ARG A CA 1
ATOM 1481 C C . ARG A 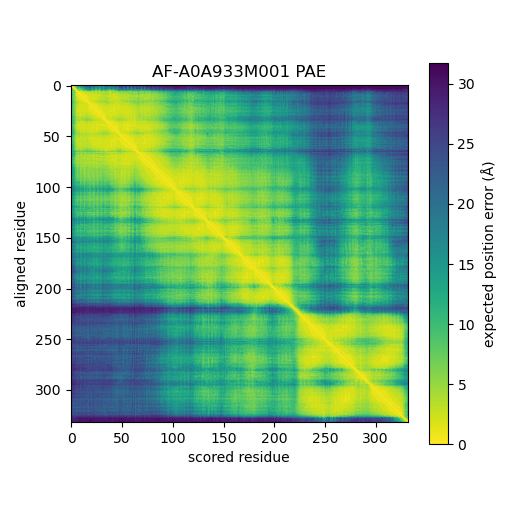1 187 ? -2.224 -7.842 -15.420 1.00 86.56 187 ARG A C 1
ATOM 1483 O O . ARG A 1 187 ? -3.271 -7.615 -16.017 1.00 86.56 187 ARG A O 1
ATOM 1490 N N . ASP A 1 188 ? -2.086 -7.731 -14.101 1.00 83.81 188 ASP A N 1
ATOM 1491 C CA . ASP A 1 188 ? -3.189 -7.364 -13.208 1.00 83.81 188 ASP A CA 1
ATOM 1492 C C . ASP A 1 188 ? -3.764 -5.992 -13.582 1.00 83.81 188 ASP A C 1
ATOM 1494 O O . ASP A 1 188 ? -4.969 -5.862 -13.769 1.00 83.81 188 ASP A O 1
ATOM 1498 N N . VAL A 1 189 ? -2.906 -4.989 -13.807 1.00 87.00 189 VAL A N 1
ATOM 1499 C CA . VAL A 1 189 ? -3.346 -3.649 -14.233 1.00 87.00 189 VAL A CA 1
ATOM 1500 C C . VAL A 1 189 ? -4.046 -3.679 -15.593 1.00 87.00 189 VAL A C 1
ATOM 1502 O O . VAL A 1 189 ? -5.051 -3.000 -15.785 1.00 87.00 189 VAL A O 1
ATOM 1505 N N . TYR A 1 190 ? -3.565 -4.461 -16.559 1.00 89.56 190 TYR A N 1
ATOM 1506 C CA . TYR A 1 190 ? -4.268 -4.561 -17.840 1.00 89.56 190 TYR A CA 1
ATOM 1507 C C . TYR A 1 190 ? -5.619 -5.260 -17.708 1.00 89.56 190 TYR A C 1
ATOM 1509 O O . TYR A 1 190 ? -6.571 -4.839 -18.361 1.00 89.56 190 TYR A O 1
ATOM 1517 N N . PHE A 1 191 ? -5.729 -6.284 -16.859 1.00 87.88 191 PHE A N 1
ATOM 1518 C CA . PHE A 1 191 ? -7.009 -6.933 -16.588 1.00 87.88 191 PHE A CA 1
ATOM 1519 C C . PHE A 1 191 ? -8.003 -5.980 -15.933 1.00 87.88 191 PHE A C 1
ATOM 1521 O O . PHE A 1 191 ? -9.159 -5.944 -16.352 1.00 87.88 191 PHE A O 1
ATOM 1528 N N . THR A 1 192 ? -7.570 -5.180 -14.954 1.00 84.19 192 THR A N 1
ATOM 1529 C CA . THR A 1 192 ? -8.458 -4.205 -14.311 1.00 84.19 192 THR A CA 1
ATOM 1530 C C . THR A 1 192 ? -8.920 -3.150 -15.309 1.00 84.19 192 THR A C 1
ATOM 1532 O O . THR A 1 192 ? -10.111 -2.844 -15.351 1.00 84.19 192 THR A O 1
ATOM 1535 N N . VAL A 1 193 ? -8.036 -2.670 -16.191 1.00 87.94 193 VAL A N 1
ATOM 1536 C CA . VAL A 1 193 ? -8.425 -1.763 -17.281 1.00 87.94 193 VAL A CA 1
ATOM 1537 C C . VAL A 1 193 ? -9.412 -2.424 -18.243 1.00 87.94 193 VAL A C 1
ATOM 1539 O O . VAL A 1 193 ? -10.421 -1.810 -18.571 1.00 87.94 193 VAL A O 1
ATOM 1542 N N . ALA A 1 194 ? -9.163 -3.659 -18.682 1.00 87.50 194 ALA A N 1
ATOM 1543 C CA . ALA A 1 194 ? -10.055 -4.373 -19.598 1.00 87.50 194 ALA A CA 1
ATOM 1544 C C . ALA A 1 194 ? -11.450 -4.599 -18.989 1.00 87.50 194 ALA A C 1
ATOM 1546 O O . ALA A 1 194 ? -12.454 -4.482 -19.692 1.00 87.50 194 ALA A O 1
ATOM 1547 N N . ALA A 1 195 ? -11.512 -4.888 -17.685 1.00 84.88 195 ALA A N 1
ATOM 1548 C CA . ALA A 1 195 ? -12.753 -5.114 -16.950 1.00 84.88 195 ALA A CA 1
ATOM 1549 C C . ALA A 1 195 ? -13.587 -3.834 -16.758 1.00 84.88 195 ALA A C 1
ATOM 1551 O O . ALA A 1 195 ? -14.813 -3.903 -16.804 1.00 84.88 195 ALA A O 1
ATOM 1552 N N . HIS A 1 196 ? -12.940 -2.677 -16.580 1.00 80.88 196 HIS A N 1
ATOM 1553 C CA . HIS A 1 196 ? -13.606 -1.393 -16.302 1.00 80.88 196 HIS A CA 1
ATOM 1554 C C . HIS A 1 196 ? -13.648 -0.445 -17.517 1.00 80.88 196 HIS A C 1
ATOM 1556 O O . HIS A 1 196 ? -14.089 0.701 -17.408 1.00 80.88 196 HIS A O 1
ATOM 1562 N N . ALA A 1 197 ? -13.183 -0.889 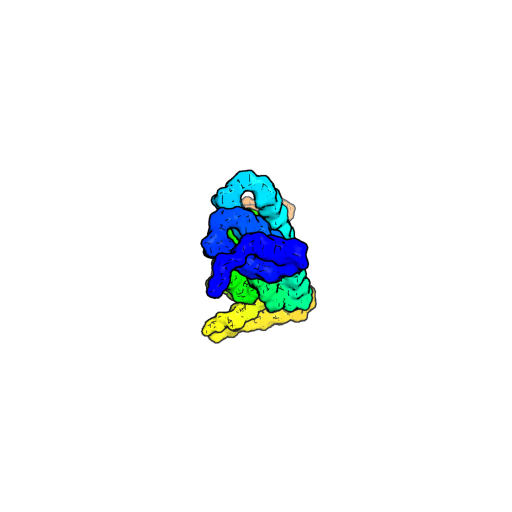-18.688 1.00 81.50 197 ALA A N 1
ATOM 1563 C CA . ALA A 1 197 ? -13.161 -0.076 -19.897 1.00 81.50 197 ALA A CA 1
ATOM 1564 C C . ALA A 1 197 ? -14.584 0.249 -20.378 1.00 81.50 197 ALA A C 1
ATOM 1566 O O . ALA A 1 197 ? -15.349 -0.631 -20.761 1.00 81.50 197 ALA A O 1
ATOM 1567 N N . GLN A 1 198 ? -14.907 1.543 -20.440 1.00 81.31 198 GLN A N 1
ATOM 1568 C CA . GLN A 1 198 ? -16.183 2.029 -20.984 1.00 81.31 198 GLN A CA 1
ATOM 1569 C C . GLN A 1 198 ? -16.254 1.960 -22.520 1.00 81.31 198 GLN A C 1
ATOM 1571 O O . GLN A 1 198 ? -17.336 2.057 -23.089 1.00 81.31 198 GLN A O 1
ATOM 1576 N N . SER A 1 199 ? -15.110 1.819 -23.203 1.00 84.50 199 SER A N 1
ATOM 1577 C CA . SER A 1 199 ? -15.028 1.759 -24.667 1.00 84.50 199 SER A CA 1
ATOM 1578 C C . SER A 1 199 ? -14.460 0.425 -25.143 1.00 84.50 199 SER A C 1
ATOM 1580 O O . SER A 1 199 ? -13.494 -0.089 -24.573 1.00 84.50 199 SER A O 1
ATOM 1582 N N . GLU A 1 200 ? -15.011 -0.102 -26.240 1.00 83.44 200 GLU A N 1
ATOM 1583 C CA . GLU A 1 200 ? -14.495 -1.320 -26.881 1.00 83.44 200 GLU A CA 1
ATOM 1584 C C . GLU A 1 200 ? -13.035 -1.160 -27.318 1.00 83.44 200 GLU A C 1
ATOM 1586 O O . GLU A 1 200 ? -12.244 -2.092 -27.195 1.00 83.44 200 GLU A O 1
ATOM 1591 N N . LEU A 1 201 ? -12.652 0.040 -27.767 1.00 83.81 201 LEU A N 1
ATOM 1592 C CA . LEU A 1 201 ? -11.285 0.335 -28.188 1.00 83.81 201 LEU A CA 1
ATOM 1593 C C . LEU A 1 201 ? -10.297 0.280 -27.013 1.00 83.81 201 LEU A C 1
ATOM 1595 O O . LEU A 1 201 ? -9.214 -0.283 -27.155 1.00 83.81 201 LEU A O 1
ATOM 1599 N N . GLY A 1 202 ? -10.679 0.804 -25.843 1.00 82.00 202 GLY A N 1
ATOM 1600 C CA . GLY A 1 202 ? -9.865 0.717 -24.628 1.00 82.00 202 GLY A CA 1
ATOM 1601 C C . GLY A 1 202 ? -9.701 -0.722 -24.132 1.00 82.00 202 GLY A C 1
ATOM 1602 O O . GLY A 1 202 ? -8.594 -1.126 -23.775 1.00 82.00 202 GLY A O 1
ATOM 1603 N N . ARG A 1 203 ? -10.777 -1.517 -24.184 1.00 86.50 203 ARG A N 1
ATOM 1604 C CA . ARG A 1 203 ? -10.744 -2.945 -23.836 1.00 86.50 203 ARG A CA 1
ATOM 1605 C C . ARG A 1 203 ? -9.853 -3.741 -24.789 1.00 86.50 203 ARG A C 1
ATOM 1607 O O . ARG A 1 203 ? -8.955 -4.443 -24.337 1.00 86.50 203 ARG A O 1
ATOM 1614 N N . ALA A 1 204 ? -10.042 -3.568 -26.098 1.00 88.62 204 ALA A N 1
ATOM 1615 C CA . ALA A 1 204 ? -9.248 -4.251 -27.116 1.00 88.62 204 ALA A CA 1
ATOM 1616 C C . ALA A 1 204 ? -7.750 -3.937 -26.988 1.00 88.62 204 ALA A C 1
ATOM 1618 O O . ALA A 1 204 ? -6.905 -4.806 -27.204 1.00 88.62 204 ALA A O 1
ATOM 1619 N N . GLU A 1 205 ? -7.406 -2.703 -26.625 1.00 89.12 205 GLU A N 1
ATOM 1620 C CA . GLU A 1 205 ? -6.017 -2.305 -26.422 1.00 89.12 205 GLU A CA 1
ATOM 1621 C C . GLU A 1 205 ? -5.403 -2.933 -25.155 1.00 89.12 205 GLU A C 1
ATOM 1623 O O . GLU A 1 205 ? -4.247 -3.364 -25.181 1.00 89.12 205 GLU A O 1
ATOM 1628 N N . ALA A 1 206 ? -6.165 -3.055 -24.064 1.00 89.50 206 ALA A N 1
ATOM 1629 C CA . ALA A 1 206 ? -5.739 -3.798 -22.876 1.00 89.50 206 ALA A CA 1
ATOM 1630 C C . ALA A 1 206 ? -5.528 -5.293 -23.189 1.00 89.50 206 ALA A C 1
ATOM 1632 O O . ALA A 1 206 ? -4.475 -5.852 -22.870 1.00 89.50 206 ALA A O 1
ATOM 1633 N N . ASP A 1 207 ? -6.467 -5.912 -23.909 1.00 90.12 207 ASP A N 1
ATOM 1634 C CA . ASP A 1 207 ? -6.404 -7.322 -24.310 1.00 90.12 207 ASP A CA 1
ATOM 1635 C C . ASP A 1 207 ? -5.183 -7.615 -25.198 1.00 90.12 207 ASP A C 1
ATOM 1637 O O . ASP A 1 207 ? -4.482 -8.614 -25.006 1.00 90.12 207 ASP A O 1
ATOM 1641 N N . ARG A 1 208 ? -4.854 -6.710 -26.132 1.00 89.81 208 ARG A N 1
ATOM 1642 C CA . ARG A 1 208 ? -3.629 -6.804 -26.948 1.00 89.81 208 ARG A CA 1
ATOM 1643 C C . ARG A 1 208 ? -2.366 -6.826 -26.092 1.00 89.81 208 ARG A C 1
ATOM 1645 O O . ARG A 1 208 ? -1.468 -7.629 -26.357 1.00 89.81 208 ARG A O 1
ATOM 1652 N N . ARG A 1 209 ? -2.278 -5.966 -25.072 1.00 89.81 209 ARG A N 1
ATOM 1653 C CA . ARG A 1 209 ? -1.123 -5.917 -24.160 1.00 89.81 209 ARG A CA 1
ATOM 1654 C C . ARG A 1 209 ? -1.015 -7.178 -23.298 1.00 89.81 209 ARG A C 1
ATOM 1656 O O . ARG A 1 209 ? 0.092 -7.685 -23.115 1.00 89.81 209 ARG A O 1
ATOM 1663 N N . ILE A 1 210 ? -2.140 -7.729 -22.835 1.00 88.88 210 ILE A N 1
ATOM 1664 C CA . ILE A 1 210 ? -2.182 -9.017 -22.118 1.00 88.88 210 ILE A CA 1
ATOM 1665 C C . ILE A 1 210 ? -1.677 -10.148 -23.023 1.00 88.88 210 ILE A C 1
ATOM 1667 O O . ILE A 1 210 ? -0.810 -10.926 -22.622 1.00 88.88 210 ILE A O 1
ATOM 1671 N N . ALA A 1 211 ? -2.154 -10.209 -24.269 1.00 87.25 211 ALA A N 1
ATOM 1672 C CA . ALA A 1 211 ? -1.706 -11.208 -25.236 1.00 87.25 211 ALA A CA 1
ATOM 1673 C C . ALA A 1 211 ? -0.198 -11.093 -25.531 1.00 87.25 211 ALA A C 1
ATOM 1675 O O . ALA A 1 211 ? 0.494 -12.107 -25.627 1.00 87.25 211 ALA A O 1
ATOM 1676 N N . ALA A 1 212 ? 0.331 -9.870 -25.628 1.00 85.81 212 ALA A N 1
ATOM 1677 C CA . ALA A 1 212 ? 1.762 -9.630 -25.796 1.00 85.81 212 ALA A CA 1
ATOM 1678 C C . ALA A 1 212 ? 2.588 -10.113 -24.588 1.00 85.81 212 ALA A C 1
ATOM 1680 O O . ALA A 1 212 ? 3.636 -10.728 -24.776 1.00 85.81 212 ALA A O 1
ATOM 1681 N N . LEU A 1 213 ? 2.112 -9.888 -23.357 1.00 82.69 213 LEU A N 1
ATOM 1682 C CA . LEU A 1 213 ? 2.752 -10.390 -22.132 1.00 82.69 213 LEU A CA 1
ATOM 1683 C C . LEU A 1 213 ? 2.792 -11.921 -22.068 1.00 82.69 213 LEU A C 1
ATOM 1685 O O . LEU A 1 213 ? 3.804 -12.497 -21.664 1.00 82.69 213 LEU A O 1
ATOM 1689 N N . ASN A 1 214 ? 1.706 -12.586 -22.460 1.00 81.62 214 ASN A N 1
ATOM 1690 C CA . ASN A 1 214 ? 1.633 -14.047 -22.429 1.00 81.62 214 ASN A CA 1
ATOM 1691 C C . ASN A 1 214 ? 2.667 -14.673 -23.378 1.00 81.62 214 ASN A C 1
ATOM 1693 O O . ASN A 1 214 ? 3.410 -15.558 -22.969 1.00 81.62 214 ASN A O 1
ATOM 1697 N N . ARG A 1 215 ? 2.844 -14.103 -24.577 1.00 79.56 215 ARG A N 1
ATOM 1698 C CA . ARG A 1 215 ? 3.902 -14.530 -25.514 1.00 79.56 215 ARG A CA 1
ATOM 1699 C C . ARG A 1 215 ? 5.315 -14.389 -24.941 1.00 79.56 215 ARG A C 1
ATOM 1701 O O . ARG A 1 215 ? 6.184 -15.191 -25.250 1.00 79.56 215 ARG A O 1
ATOM 1708 N N . LEU A 1 216 ? 5.564 -13.365 -24.123 1.00 71.69 216 LEU A N 1
ATOM 1709 C CA . LEU A 1 216 ? 6.875 -13.146 -23.497 1.00 71.69 216 LEU A CA 1
ATOM 1710 C C . LEU A 1 216 ? 7.138 -14.094 -22.321 1.00 71.69 216 LEU A C 1
ATOM 1712 O O . LEU A 1 216 ? 8.290 -14.407 -22.042 1.00 71.69 216 LEU A O 1
ATOM 1716 N N . THR A 1 217 ? 6.087 -14.539 -21.629 1.00 65.50 217 THR A N 1
ATOM 1717 C CA . THR A 1 217 ? 6.203 -15.446 -20.473 1.00 65.50 217 THR A CA 1
ATOM 1718 C C . THR A 1 217 ? 6.353 -16.915 -20.869 1.00 65.50 217 THR A C 1
ATOM 1720 O O . THR A 1 217 ? 6.840 -17.699 -20.062 1.00 65.50 217 THR A O 1
ATOM 1723 N N . GLU A 1 218 ? 6.021 -17.276 -22.111 1.00 66.12 218 GLU A N 1
ATOM 1724 C CA . GLU A 1 218 ? 6.316 -18.593 -22.698 1.00 66.12 218 GLU A CA 1
ATOM 1725 C C . GLU A 1 218 ? 7.813 -18.818 -22.976 1.00 66.12 218 GLU A C 1
ATOM 1727 O O . GLU A 1 218 ? 8.221 -19.950 -23.223 1.00 66.12 218 GLU A O 1
ATOM 1732 N N . ILE A 1 219 ? 8.645 -17.771 -22.915 1.00 60.88 219 ILE A N 1
ATOM 1733 C CA . ILE A 1 219 ? 10.098 -17.877 -23.081 1.00 60.88 219 ILE A CA 1
ATOM 1734 C C . ILE A 1 219 ? 10.705 -18.320 -21.737 1.00 60.88 219 ILE A C 1
ATOM 1736 O O . ILE A 1 219 ? 10.736 -17.513 -20.799 1.00 60.88 219 ILE A O 1
ATOM 1740 N N . PRO A 1 220 ? 11.207 -19.567 -21.612 1.00 49.28 220 PRO A N 1
ATOM 1741 C CA . PRO A 1 220 ? 11.863 -20.015 -20.390 1.00 49.28 220 PRO A CA 1
ATOM 1742 C C . PRO A 1 220 ? 13.094 -19.128 -20.159 1.00 49.28 220 PRO A C 1
ATOM 1744 O O . PRO A 1 220 ? 13.877 -18.914 -21.080 1.00 49.28 220 PRO A O 1
ATOM 1747 N N . ASP A 1 221 ? 13.246 -18.587 -18.951 1.00 52.81 221 ASP A N 1
ATOM 1748 C CA . ASP A 1 221 ? 14.377 -17.745 -18.527 1.00 52.81 221 ASP A CA 1
ATOM 1749 C C . ASP A 1 221 ? 14.466 -16.302 -19.059 1.00 52.81 221 ASP A C 1
ATOM 1751 O O . ASP A 1 221 ? 15.535 -15.690 -18.962 1.00 52.81 221 ASP A O 1
ATOM 1755 N N . PHE A 1 222 ? 13.371 -15.662 -19.497 1.00 51.44 222 PHE A N 1
ATOM 1756 C CA . PHE A 1 222 ? 13.386 -14.196 -19.653 1.00 51.44 222 PHE A CA 1
ATOM 1757 C C . PHE A 1 222 ? 13.414 -13.486 -18.282 1.00 51.44 222 PHE A C 1
ATOM 1759 O O . PHE A 1 222 ? 12.437 -12.901 -17.817 1.00 51.44 222 PHE A O 1
ATOM 1766 N N . LYS A 1 223 ? 14.564 -13.525 -17.604 1.00 54.19 223 LYS A N 1
ATOM 1767 C CA . LYS A 1 223 ? 14.906 -12.568 -16.552 1.00 54.19 223 LYS A CA 1
ATOM 1768 C C . LYS A 1 223 ? 15.300 -11.290 -17.274 1.00 54.19 223 LYS A C 1
ATOM 1770 O O . LYS A 1 223 ? 16.325 -11.262 -17.951 1.00 54.19 223 LYS A O 1
ATOM 1775 N N . GLY A 1 224 ? 14.465 -10.254 -17.178 1.00 55.38 224 GLY A N 1
ATOM 1776 C CA . GLY A 1 224 ? 14.823 -8.932 -17.688 1.00 55.38 224 GLY A CA 1
ATOM 1777 C C . GLY A 1 224 ? 16.245 -8.581 -17.244 1.00 55.38 224 GLY A C 1
ATOM 1778 O O . GLY A 1 224 ? 16.614 -8.820 -16.093 1.00 55.38 224 GLY A O 1
ATOM 1779 N N . PHE A 1 225 ? 17.074 -8.105 -18.170 1.00 59.34 225 PHE A N 1
ATOM 1780 C CA . PHE A 1 225 ? 18.439 -7.718 -17.831 1.00 59.34 225 PHE A CA 1
ATOM 1781 C C . PHE A 1 225 ? 18.402 -6.613 -16.770 1.00 59.34 225 PHE A C 1
ATOM 1783 O O . PHE A 1 225 ? 17.582 -5.698 -16.874 1.00 59.34 225 PHE A O 1
ATOM 1790 N N . ASP A 1 226 ? 19.295 -6.681 -15.776 1.00 68.06 226 ASP A N 1
ATOM 1791 C CA . ASP A 1 226 ? 19.430 -5.623 -14.772 1.00 68.06 226 ASP A CA 1
ATOM 1792 C C . ASP A 1 226 ? 19.536 -4.263 -15.497 1.00 68.06 226 ASP A C 1
ATOM 1794 O O . ASP A 1 226 ? 20.391 -4.112 -16.387 1.00 68.06 226 ASP A O 1
ATOM 1798 N N . PRO A 1 227 ? 18.663 -3.283 -15.192 1.00 68.50 227 PRO A N 1
ATOM 1799 C CA . PRO A 1 227 ? 18.661 -1.991 -15.869 1.00 68.50 227 PRO A CA 1
ATOM 1800 C C . PRO A 1 227 ? 20.015 -1.282 -15.809 1.00 68.50 227 PRO A C 1
ATOM 1802 O O . PRO A 1 227 ? 20.393 -0.604 -16.764 1.00 68.50 227 PRO A O 1
ATOM 1805 N N . THR A 1 228 ? 20.765 -1.459 -14.719 1.00 77.69 228 THR A N 1
ATOM 1806 C CA . THR A 1 228 ? 22.106 -0.887 -14.560 1.00 77.69 228 THR A CA 1
ATOM 1807 C C . THR A 1 228 ? 23.095 -1.567 -15.493 1.00 77.69 228 THR A C 1
ATOM 1809 O O . THR A 1 228 ? 23.764 -0.895 -16.276 1.00 77.69 228 THR A O 1
ATOM 1812 N N . LEU A 1 229 ? 23.120 -2.899 -15.508 1.00 78.00 229 LEU A N 1
ATOM 1813 C CA . LEU A 1 229 ? 24.030 -3.672 -16.349 1.00 78.00 229 LEU A CA 1
ATOM 1814 C C . LEU A 1 229 ? 23.738 -3.459 -17.840 1.00 78.00 229 LEU A C 1
ATOM 1816 O O . LEU A 1 229 ? 24.655 -3.337 -18.651 1.00 78.00 229 LEU A O 1
ATOM 1820 N N . THR A 1 230 ? 22.458 -3.345 -18.198 1.00 79.69 230 THR A N 1
ATOM 1821 C CA . THR A 1 230 ? 22.008 -3.016 -19.556 1.00 79.69 230 THR A CA 1
ATOM 1822 C C . THR A 1 230 ? 22.483 -1.631 -19.969 1.00 79.69 230 THR A C 1
ATOM 1824 O O . THR A 1 230 ? 23.016 -1.468 -21.067 1.00 79.69 230 THR A O 1
ATOM 1827 N N . TRP A 1 231 ? 22.329 -0.642 -19.086 1.00 84.88 231 TRP A N 1
ATOM 1828 C CA . TRP A 1 231 ? 22.765 0.725 -19.339 1.00 84.88 231 TRP A CA 1
ATOM 1829 C C . TRP A 1 231 ? 24.288 0.816 -19.491 1.00 84.88 231 TRP A C 1
ATOM 1831 O O . TRP A 1 231 ? 24.765 1.426 -20.446 1.00 84.88 231 TRP A O 1
ATOM 1841 N N . PHE A 1 232 ? 25.052 0.155 -18.615 1.00 85.69 232 PHE A N 1
ATOM 1842 C CA . PHE A 1 232 ? 26.514 0.084 -18.709 1.00 85.69 232 PHE A CA 1
ATOM 1843 C C . PHE A 1 232 ? 26.970 -0.610 -19.992 1.00 85.69 232 PHE A C 1
ATOM 1845 O O . PHE A 1 232 ? 27.809 -0.080 -20.713 1.00 85.69 232 PHE A O 1
ATOM 1852 N N . ARG A 1 233 ? 26.388 -1.768 -20.326 1.00 85.25 233 ARG A N 1
ATOM 1853 C CA . ARG A 1 233 ? 26.732 -2.509 -21.547 1.00 85.25 233 ARG A CA 1
ATOM 1854 C C . ARG A 1 233 ? 26.493 -1.670 -22.803 1.00 85.25 233 ARG A C 1
ATOM 1856 O O . ARG A 1 233 ? 27.319 -1.676 -23.711 1.00 85.25 233 ARG A O 1
ATOM 1863 N N . LEU A 1 234 ? 25.364 -0.964 -22.861 1.00 86.00 234 LEU A N 1
ATOM 1864 C CA . LEU A 1 234 ? 24.981 -0.168 -24.028 1.00 86.00 234 LEU A CA 1
ATOM 1865 C C . LEU A 1 234 ? 25.733 1.160 -24.130 1.00 86.00 234 LEU A C 1
ATOM 1867 O O . LEU A 1 234 ? 25.941 1.634 -25.243 1.00 86.00 234 LEU A O 1
ATOM 1871 N N . SER A 1 235 ? 26.153 1.751 -23.008 1.00 90.25 235 SER A N 1
ATOM 1872 C CA . SER A 1 235 ? 26.954 2.977 -23.029 1.00 90.25 235 SER A CA 1
ATOM 1873 C C . SER A 1 235 ? 28.428 2.696 -23.323 1.00 90.25 235 SER A C 1
ATOM 1875 O O . SER A 1 235 ? 29.055 3.452 -24.058 1.00 90.25 235 SER A O 1
ATOM 1877 N N . LEU A 1 236 ? 28.981 1.593 -22.810 1.00 93.00 236 LEU A N 1
ATOM 1878 C CA . LEU A 1 236 ? 30.406 1.292 -22.935 1.00 93.00 236 LEU A CA 1
ATOM 1879 C C . LEU A 1 236 ? 30.800 0.831 -24.344 1.00 93.00 236 LEU A C 1
ATOM 1881 O O . LEU A 1 236 ? 31.897 1.151 -24.795 1.00 93.00 236 LEU A O 1
ATOM 1885 N N . ALA A 1 237 ? 29.929 0.107 -25.055 1.00 91.38 237 ALA A N 1
ATOM 1886 C CA . ALA A 1 237 ? 30.279 -0.486 -26.348 1.00 91.38 237 ALA A CA 1
ATOM 1887 C C . ALA A 1 237 ? 30.662 0.551 -27.430 1.00 91.38 237 ALA A C 1
ATOM 1889 O O . ALA A 1 237 ? 31.735 0.398 -28.018 1.00 91.38 237 ALA A O 1
ATOM 1890 N N . PRO A 1 238 ? 29.888 1.630 -27.684 1.00 93.56 238 PRO A N 1
ATOM 1891 C CA . PRO A 1 238 ? 30.278 2.625 -28.685 1.00 93.56 238 PRO A CA 1
ATOM 1892 C C . PRO A 1 238 ? 31.494 3.457 -28.259 1.00 93.56 238 PRO A C 1
ATOM 1894 O O . PRO A 1 238 ? 32.271 3.872 -29.119 1.00 93.56 238 PRO A O 1
ATOM 1897 N N . ILE A 1 239 ? 31.679 3.675 -26.950 1.00 94.50 239 ILE A N 1
ATOM 1898 C CA . ILE A 1 239 ? 32.845 4.377 -26.390 1.00 94.50 239 ILE A CA 1
ATOM 1899 C C . ILE A 1 239 ? 34.113 3.553 -26.625 1.00 94.50 239 ILE A C 1
ATOM 1901 O O . ILE A 1 239 ? 35.083 4.062 -27.178 1.00 94.50 239 ILE A O 1
ATOM 1905 N N . ALA A 1 240 ? 34.101 2.275 -26.240 1.00 94.44 240 ALA A N 1
ATOM 1906 C CA . ALA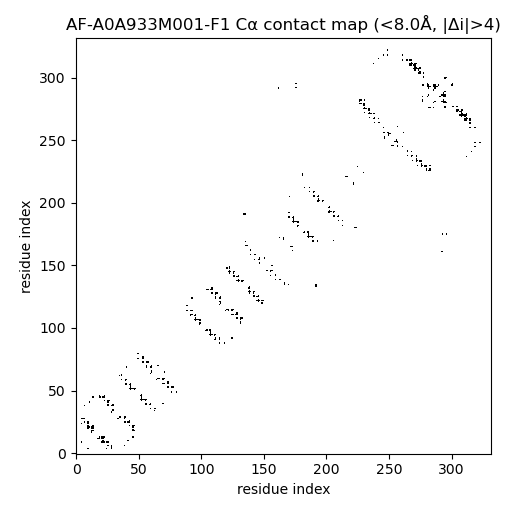 A 1 240 ? 35.230 1.369 -26.426 1.00 94.44 240 ALA A CA 1
ATOM 1907 C C . ALA A 1 240 ? 35.587 1.211 -27.910 1.00 94.44 240 ALA A C 1
ATOM 1909 O O . ALA A 1 240 ? 36.764 1.266 -28.268 1.00 94.44 240 ALA A O 1
ATOM 1910 N N . LEU A 1 241 ? 34.574 1.080 -28.773 1.00 94.69 241 LEU A N 1
ATOM 1911 C CA . LEU A 1 241 ? 34.767 0.991 -30.216 1.00 94.69 241 LEU A CA 1
ATOM 1912 C C . LEU A 1 241 ? 35.422 2.264 -30.776 1.00 94.69 241 LEU A C 1
ATOM 1914 O O . LEU A 1 241 ? 36.405 2.166 -31.506 1.00 94.69 241 LEU A O 1
ATOM 1918 N N . TYR A 1 242 ? 34.948 3.452 -30.390 1.00 94.81 242 TYR A N 1
ATOM 1919 C CA . TYR A 1 242 ? 35.513 4.719 -30.864 1.00 94.81 242 TYR A CA 1
ATOM 1920 C C . TYR A 1 242 ? 36.960 4.895 -30.400 1.00 94.81 242 TYR A C 1
ATOM 1922 O O . TYR A 1 242 ? 37.827 5.234 -31.203 1.00 94.81 242 TYR A O 1
ATOM 1930 N N . SER A 1 243 ? 37.234 4.614 -29.124 1.00 92.56 243 SER A N 1
ATOM 1931 C CA . SER A 1 243 ? 38.585 4.677 -28.563 1.00 92.56 243 SER A CA 1
ATOM 1932 C C . SER A 1 243 ? 39.548 3.747 -29.297 1.00 92.56 243 SER A C 1
ATOM 1934 O O . SER A 1 243 ? 40.673 4.145 -29.592 1.00 92.56 243 SER A O 1
ATOM 1936 N N . LEU A 1 244 ? 39.105 2.535 -29.650 1.00 93.94 244 LEU A N 1
ATOM 1937 C CA . LEU A 1 244 ? 39.899 1.606 -30.449 1.00 93.94 244 LEU A CA 1
ATOM 1938 C C . LEU A 1 244 ? 40.202 2.179 -31.841 1.00 93.94 244 LEU A C 1
ATOM 1940 O O . LEU A 1 244 ? 41.356 2.171 -32.260 1.00 93.94 244 LEU A O 1
ATOM 1944 N N . PHE A 1 245 ? 39.202 2.723 -32.542 1.00 93.31 245 PHE A N 1
ATOM 1945 C CA . PHE A 1 245 ? 39.409 3.352 -33.852 1.00 93.31 245 PHE A CA 1
ATOM 1946 C C . PHE A 1 245 ? 40.345 4.565 -33.783 1.00 93.31 245 PHE A C 1
ATOM 1948 O O . PHE A 1 245 ? 41.211 4.715 -34.644 1.00 93.31 245 PHE A O 1
ATOM 1955 N N . ALA A 1 246 ? 40.207 5.412 -32.762 1.00 91.12 246 ALA A N 1
ATOM 1956 C CA . ALA A 1 246 ? 41.074 6.569 -32.561 1.00 91.12 246 ALA A CA 1
ATOM 1957 C C . ALA A 1 246 ? 42.528 6.150 -32.278 1.00 91.12 246 ALA A C 1
ATOM 1959 O O . ALA A 1 246 ? 43.453 6.743 -32.832 1.00 91.12 246 ALA A O 1
ATOM 1960 N N . LEU A 1 247 ? 42.735 5.092 -31.483 1.00 92.12 247 LEU A N 1
ATOM 1961 C CA . LEU A 1 247 ? 44.060 4.510 -31.244 1.00 92.12 247 LEU A CA 1
ATOM 1962 C C . LEU A 1 247 ? 44.673 3.945 -32.525 1.00 92.12 247 LEU A C 1
ATOM 1964 O O . LEU A 1 247 ? 45.828 4.239 -32.821 1.00 92.12 247 LEU A O 1
ATOM 1968 N N . VAL A 1 248 ? 43.905 3.187 -33.312 1.00 90.50 248 VAL A N 1
ATOM 1969 C CA . VAL A 1 248 ? 44.366 2.657 -34.606 1.00 90.50 248 VAL A CA 1
ATOM 1970 C C . VAL A 1 248 ? 44.740 3.800 -35.557 1.00 90.50 248 VAL A C 1
ATOM 1972 O O . VAL A 1 248 ? 45.790 3.745 -36.192 1.00 90.50 248 VAL A O 1
ATOM 1975 N N . PHE A 1 249 ? 43.941 4.871 -35.609 1.00 89.94 249 PHE A N 1
ATOM 1976 C CA . PHE A 1 249 ? 44.236 6.060 -36.416 1.00 89.94 249 PHE A CA 1
ATOM 1977 C C . PHE A 1 249 ? 45.541 6.762 -35.994 1.00 89.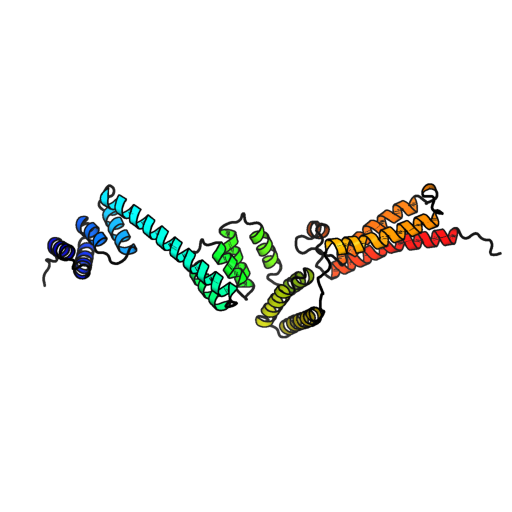94 249 PHE A C 1
ATOM 1979 O O . PHE A 1 249 ? 46.294 7.243 -36.844 1.00 89.94 249 PHE A O 1
ATOM 1986 N N . GLY A 1 250 ? 45.826 6.810 -34.691 1.00 87.50 250 GLY A N 1
ATOM 1987 C CA . GLY A 1 250 ? 47.078 7.330 -34.133 1.00 87.50 250 GLY A CA 1
ATOM 1988 C C . GLY A 1 250 ? 48.270 6.372 -34.236 1.00 87.50 250 GLY A C 1
ATOM 1989 O O . GLY A 1 250 ? 49.337 6.692 -33.728 1.00 87.50 250 GLY A O 1
ATOM 1990 N N . GLY A 1 251 ? 48.113 5.189 -34.845 1.00 88.19 251 GLY A N 1
ATOM 1991 C CA . GLY A 1 251 ? 49.175 4.180 -34.896 1.00 88.19 251 GLY A CA 1
ATOM 1992 C C . GLY A 1 251 ? 49.532 3.609 -33.519 1.00 88.19 251 GLY A C 1
ATOM 1993 O O . GLY A 1 251 ? 50.681 3.252 -33.288 1.00 88.19 251 GLY A O 1
ATOM 1994 N N . PHE A 1 252 ? 48.556 3.547 -32.607 1.00 88.31 252 PHE A N 1
ATOM 1995 C CA . PHE A 1 252 ? 48.709 3.182 -31.193 1.00 88.31 252 PHE A CA 1
ATOM 1996 C C . PHE A 1 252 ? 49.569 4.146 -30.361 1.00 88.31 252 PHE A C 1
ATOM 1998 O O . PHE A 1 252 ? 49.901 3.831 -29.220 1.00 88.31 252 PHE A O 1
ATOM 2005 N N . ASP A 1 253 ? 49.861 5.338 -30.887 1.00 89.00 253 ASP A N 1
ATOM 2006 C CA . ASP A 1 253 ? 50.500 6.427 -30.154 1.00 89.00 253 ASP A CA 1
ATOM 2007 C C . ASP A 1 253 ? 49.467 7.525 -29.820 1.00 89.00 253 ASP A C 1
ATOM 2009 O O . ASP A 1 253 ? 49.030 8.267 -30.710 1.00 89.00 253 ASP A O 1
ATOM 2013 N N . PRO A 1 254 ? 49.051 7.663 -28.544 1.00 87.56 254 PRO A N 1
ATOM 2014 C CA . PRO A 1 254 ? 48.071 8.666 -28.134 1.00 87.56 254 PRO A CA 1
ATOM 2015 C C . PRO A 1 254 ? 48.486 10.109 -28.448 1.00 87.56 254 PRO A C 1
ATOM 2017 O O . PRO A 1 254 ? 47.619 10.963 -28.643 1.00 87.56 254 PRO A O 1
ATOM 2020 N N . ALA A 1 255 ? 49.789 10.399 -28.521 1.00 89.38 255 ALA A N 1
ATOM 2021 C CA . ALA A 1 255 ? 50.280 11.745 -28.810 1.00 89.38 255 ALA A CA 1
ATOM 2022 C C . ALA A 1 255 ? 50.031 12.164 -30.269 1.00 89.38 255 ALA A C 1
ATOM 2024 O O . ALA A 1 255 ? 49.970 13.355 -30.569 1.00 89.38 255 ALA A O 1
ATOM 2025 N N . GLN A 1 256 ? 49.846 11.198 -31.174 1.00 87.62 256 GLN A N 1
ATOM 2026 C CA . GLN A 1 256 ? 49.597 11.450 -32.595 1.00 87.62 256 GLN A CA 1
ATOM 2027 C C . GLN A 1 256 ? 48.114 11.657 -32.922 1.00 87.62 256 GLN A C 1
ATOM 2029 O O . GLN A 1 256 ? 47.767 11.967 -34.063 1.00 87.62 256 GLN A O 1
ATOM 2034 N N . ILE A 1 257 ? 47.225 11.489 -31.940 1.00 88.81 257 ILE A N 1
ATOM 2035 C CA . ILE A 1 257 ? 45.787 11.678 -32.120 1.00 88.81 257 ILE A CA 1
ATOM 2036 C C . ILE A 1 257 ? 45.475 13.187 -32.093 1.00 88.81 257 ILE A C 1
ATOM 2038 O O . ILE A 1 257 ? 45.769 13.854 -31.099 1.00 88.81 257 ILE A O 1
ATOM 2042 N N . PRO A 1 258 ? 44.842 13.751 -33.141 1.00 91.00 258 PRO A N 1
ATOM 2043 C CA . PRO A 1 258 ? 44.433 15.153 -33.150 1.00 91.00 258 PRO A CA 1
ATOM 2044 C C . PRO A 1 258 ? 43.529 15.502 -31.960 1.00 91.00 258 PRO A C 1
ATOM 2046 O O . PRO A 1 258 ? 42.594 14.764 -31.645 1.00 91.00 258 PRO A O 1
ATOM 2049 N N . SER A 1 259 ? 43.732 16.678 -31.356 1.00 89.75 259 SER A N 1
ATOM 2050 C CA . SER A 1 259 ? 42.910 17.183 -30.238 1.00 89.75 259 SER A CA 1
ATOM 2051 C C . SER A 1 259 ? 41.407 17.196 -30.550 1.00 89.75 259 SER A C 1
ATOM 2053 O O . SER A 1 259 ? 40.582 16.934 -29.674 1.00 89.75 259 SER A O 1
ATOM 2055 N N . LEU A 1 260 ? 41.046 17.417 -31.818 1.00 91.50 260 LEU A N 1
ATOM 2056 C CA . LEU A 1 260 ? 39.666 17.359 -32.293 1.00 91.50 260 LEU A CA 1
ATOM 2057 C C . LEU A 1 260 ? 39.027 15.970 -32.113 1.00 91.50 260 LEU A C 1
ATOM 2059 O O . LEU A 1 260 ? 37.848 15.900 -31.778 1.00 91.50 260 LEU A O 1
ATOM 2063 N N . LEU A 1 261 ? 39.776 14.870 -32.274 1.00 90.69 261 LEU A N 1
ATOM 2064 C CA . LEU A 1 261 ? 39.248 13.514 -32.064 1.00 90.69 261 LEU A CA 1
ATOM 2065 C C . LEU A 1 261 ? 39.023 13.207 -30.576 1.00 90.69 261 LEU A C 1
ATOM 2067 O O . LEU A 1 261 ? 38.082 12.485 -30.241 1.00 90.69 261 LEU A O 1
ATOM 2071 N N . TYR A 1 262 ? 39.805 13.802 -29.672 1.00 91.00 262 TYR A N 1
ATOM 2072 C CA . TYR A 1 262 ? 39.531 13.729 -28.233 1.00 91.00 262 TYR A CA 1
ATOM 2073 C C . TYR A 1 262 ? 38.253 14.492 -27.863 1.00 91.00 262 TYR A C 1
ATOM 2075 O O . TYR A 1 262 ? 37.394 13.954 -27.164 1.00 91.00 262 TYR A O 1
ATOM 2083 N N . ALA A 1 263 ? 38.081 15.709 -28.391 1.00 91.19 263 ALA A N 1
ATOM 2084 C CA . ALA A 1 263 ? 36.856 16.486 -28.202 1.00 91.19 263 ALA A CA 1
ATOM 2085 C C . ALA A 1 263 ? 35.625 15.762 -28.781 1.00 91.19 263 ALA A C 1
ATOM 2087 O O . ALA A 1 263 ? 34.582 15.676 -28.128 1.00 91.19 263 ALA A O 1
ATOM 2088 N N . ALA A 1 264 ? 35.763 15.164 -29.968 1.00 91.88 264 ALA A N 1
ATOM 2089 C CA . ALA A 1 264 ? 34.721 14.360 -30.600 1.00 91.88 264 ALA A CA 1
ATOM 2090 C C . ALA A 1 264 ? 34.381 13.099 -29.781 1.00 91.88 264 ALA A C 1
ATOM 2092 O O . ALA A 1 264 ? 33.209 12.735 -29.681 1.00 91.88 264 ALA A O 1
ATOM 2093 N N . GLY A 1 265 ? 35.357 12.494 -29.096 1.00 92.31 265 GLY A N 1
ATOM 2094 C CA . GLY A 1 265 ? 35.122 11.396 -28.153 1.00 92.31 265 GLY A CA 1
ATOM 2095 C C . GLY A 1 265 ? 34.152 11.759 -27.025 1.00 92.31 265 GLY A C 1
ATOM 2096 O O . GLY A 1 265 ? 33.303 10.946 -26.660 1.00 92.31 265 GLY A O 1
ATOM 2097 N N . GLY A 1 266 ? 34.179 13.006 -26.542 1.00 92.81 266 GLY A N 1
ATOM 2098 C CA . GLY A 1 266 ? 33.196 13.507 -25.575 1.00 92.81 266 GLY A CA 1
ATOM 2099 C C . GLY A 1 266 ? 31.756 13.430 -26.096 1.00 92.81 266 GLY A C 1
ATOM 2100 O O . GLY A 1 266 ? 30.849 13.036 -25.362 1.00 92.81 266 GLY A O 1
ATOM 2101 N N . SER A 1 267 ? 31.540 13.715 -27.384 1.00 94.31 267 SER A N 1
ATOM 2102 C CA . SER A 1 267 ? 30.214 13.579 -28.001 1.00 94.31 267 SER A CA 1
ATOM 2103 C C . SER A 1 267 ? 29.764 12.120 -28.132 1.00 94.31 267 SER A C 1
ATOM 2105 O O . SER A 1 267 ? 28.588 11.842 -27.906 1.00 94.31 267 SER A O 1
ATOM 2107 N N . VAL A 1 268 ? 30.687 11.171 -28.358 1.00 94.94 268 VAL A N 1
ATOM 2108 C CA . VAL A 1 268 ? 30.379 9.727 -28.335 1.00 94.94 268 VAL A CA 1
ATOM 2109 C C . VAL A 1 268 ? 29.933 9.292 -26.945 1.00 94.94 268 VAL A C 1
ATOM 2111 O O . VAL A 1 268 ? 28.954 8.558 -26.829 1.00 94.94 268 VAL A O 1
ATOM 2114 N N . VAL A 1 269 ? 30.596 9.763 -25.884 1.00 94.44 269 VAL A N 1
ATOM 2115 C CA . VAL A 1 269 ? 30.198 9.463 -24.499 1.00 94.44 269 VAL A CA 1
ATOM 2116 C C . VAL A 1 269 ? 28.783 9.973 -24.228 1.00 94.44 269 VAL A C 1
ATOM 2118 O O . VAL A 1 269 ? 27.927 9.203 -23.788 1.00 94.44 269 VAL A O 1
ATOM 2121 N N . ILE A 1 270 ? 28.506 11.241 -24.551 1.00 93.50 270 ILE A N 1
ATOM 2122 C CA . ILE A 1 270 ? 27.176 11.843 -24.370 1.00 93.50 270 ILE A CA 1
ATOM 2123 C C . ILE A 1 270 ? 26.131 11.074 -25.186 1.00 93.50 270 ILE A C 1
ATOM 2125 O O . ILE A 1 270 ? 25.107 10.660 -24.644 1.00 93.50 270 ILE A O 1
ATOM 2129 N N . GLY A 1 271 ? 26.396 10.821 -26.469 1.00 93.62 271 GLY A N 1
ATOM 2130 C CA . GLY A 1 271 ? 25.482 10.099 -27.348 1.00 93.62 271 GLY A CA 1
ATOM 2131 C C . GLY A 1 271 ? 25.197 8.671 -26.875 1.00 93.62 271 GLY A C 1
ATOM 2132 O O . GLY A 1 271 ? 24.046 8.235 -26.897 1.00 93.62 271 GLY A O 1
ATOM 2133 N N . SER A 1 272 ? 26.212 7.975 -26.355 1.00 92.00 272 SER A N 1
ATOM 2134 C CA . SER A 1 272 ? 26.091 6.614 -25.808 1.00 92.00 272 SER A CA 1
ATOM 2135 C C . SER A 1 272 ? 25.260 6.580 -24.528 1.00 92.00 272 SER A C 1
ATOM 2137 O O . SER A 1 272 ? 24.427 5.691 -24.364 1.00 92.00 272 SER A O 1
ATOM 2139 N N . VAL A 1 273 ? 25.415 7.573 -23.647 1.00 91.06 273 VAL A N 1
ATOM 2140 C CA . VAL A 1 273 ? 24.581 7.739 -22.445 1.00 91.06 273 VAL A CA 1
ATOM 2141 C C . VAL A 1 273 ? 23.118 8.015 -22.807 1.00 91.06 273 VAL A C 1
ATOM 2143 O O . VAL A 1 273 ? 22.216 7.405 -22.223 1.00 91.06 273 VAL A O 1
ATOM 2146 N N . LEU A 1 274 ? 22.872 8.893 -23.787 1.00 91.44 274 LEU A N 1
ATOM 2147 C CA . LEU A 1 274 ? 21.524 9.196 -24.277 1.00 91.44 274 LEU A CA 1
ATOM 2148 C C . LEU A 1 274 ? 20.858 7.952 -24.875 1.00 91.44 274 LEU A C 1
ATOM 2150 O O . LEU A 1 274 ? 19.731 7.614 -24.506 1.00 91.44 274 LEU A O 1
ATOM 2154 N N . LEU A 1 275 ? 21.574 7.229 -25.740 1.00 89.94 275 LEU A N 1
ATOM 2155 C CA . LEU A 1 275 ? 21.070 6.025 -26.393 1.00 89.94 275 LEU A CA 1
ATOM 2156 C C . LEU A 1 275 ? 20.815 4.893 -25.388 1.00 89.94 275 LEU A C 1
ATOM 2158 O O . LEU A 1 275 ? 19.727 4.315 -25.389 1.00 89.94 275 LEU A O 1
ATOM 2162 N N . ALA A 1 276 ? 21.755 4.629 -24.475 1.00 87.69 276 ALA A N 1
ATOM 2163 C CA . ALA A 1 276 ? 21.578 3.665 -23.387 1.00 87.69 276 ALA A CA 1
ATOM 2164 C C . ALA A 1 276 ? 20.381 4.029 -22.500 1.00 87.69 276 ALA A C 1
ATOM 2166 O O . ALA A 1 276 ? 19.637 3.159 -22.054 1.00 87.69 276 ALA A O 1
ATOM 2167 N N . GLY A 1 277 ? 20.138 5.325 -22.309 1.00 82.75 277 GLY A N 1
ATOM 2168 C CA . GLY A 1 277 ? 18.965 5.839 -21.625 1.00 82.75 277 GLY A CA 1
ATOM 2169 C C . GLY A 1 277 ? 17.636 5.501 -22.271 1.00 82.75 277 GLY A C 1
ATOM 2170 O O . GLY A 1 277 ? 16.662 5.239 -21.574 1.00 82.75 277 GLY A O 1
ATOM 2171 N N . THR A 1 278 ? 17.592 5.429 -23.598 1.00 84.31 278 THR A N 1
ATOM 2172 C CA . THR A 1 278 ? 16.390 4.953 -24.280 1.00 84.31 278 THR A CA 1
ATOM 2173 C C . THR A 1 278 ? 16.166 3.463 -24.064 1.00 84.31 278 THR A C 1
ATOM 2175 O O . THR A 1 278 ? 15.024 3.033 -24.056 1.00 84.31 278 THR A O 1
ATOM 2178 N N . ALA A 1 279 ? 17.202 2.652 -23.875 1.00 77.00 279 ALA A N 1
ATOM 2179 C CA . ALA A 1 279 ? 17.048 1.218 -23.638 1.00 77.00 279 ALA A CA 1
ATOM 2180 C C . ALA A 1 279 ? 16.799 0.881 -22.158 1.00 77.00 279 ALA A C 1
ATOM 2182 O O . ALA A 1 279 ? 16.093 -0.078 -21.864 1.00 77.00 279 ALA A O 1
ATOM 2183 N N . ALA A 1 280 ? 17.323 1.701 -21.244 1.00 74.69 280 ALA A N 1
ATOM 2184 C CA . ALA A 1 280 ? 17.123 1.612 -19.800 1.00 74.69 280 ALA A CA 1
ATOM 2185 C C . ALA A 1 280 ? 16.507 2.923 -19.257 1.00 74.69 280 ALA A C 1
ATOM 2187 O O . ALA A 1 280 ? 17.164 3.669 -18.520 1.00 74.69 280 ALA A O 1
ATOM 2188 N N . PRO A 1 281 ? 15.234 3.218 -19.592 1.00 71.38 281 PRO A N 1
ATOM 2189 C CA . PRO A 1 281 ? 14.589 4.502 -19.292 1.00 71.38 281 PRO A CA 1
ATOM 2190 C C . PRO A 1 281 ? 14.442 4.792 -17.797 1.00 71.38 281 PRO A C 1
ATOM 2192 O O . PRO A 1 281 ? 14.187 5.934 -17.417 1.00 71.38 281 PRO A O 1
ATOM 2195 N N . ARG A 1 282 ? 14.616 3.775 -16.946 1.00 69.88 282 ARG A N 1
ATOM 2196 C CA . ARG A 1 282 ? 14.431 3.844 -15.491 1.00 69.88 282 ARG A CA 1
ATOM 2197 C C . ARG A 1 282 ? 15.744 3.770 -14.714 1.00 69.88 282 ARG A C 1
ATOM 2199 O O . ARG A 1 282 ? 15.713 3.568 -13.506 1.00 69.88 282 ARG A O 1
ATOM 2206 N N . HIS A 1 283 ? 16.890 3.935 -15.375 1.00 77.69 283 HIS A N 1
ATOM 2207 C CA . HIS A 1 283 ? 18.167 4.087 -14.676 1.00 77.69 283 HIS A CA 1
ATOM 2208 C C . HIS A 1 283 ? 18.122 5.297 -13.723 1.00 77.69 283 HIS A C 1
ATOM 2210 O O . HIS A 1 283 ? 17.447 6.286 -14.014 1.00 77.69 283 HIS A O 1
ATOM 2216 N N . ILE A 1 284 ? 18.865 5.251 -12.611 1.00 77.69 284 ILE A N 1
ATOM 2217 C CA . ILE A 1 284 ? 18.832 6.284 -11.557 1.00 77.69 284 ILE A CA 1
ATOM 2218 C C . ILE A 1 284 ? 19.066 7.704 -12.099 1.00 77.69 284 ILE A C 1
ATOM 2220 O O . ILE A 1 284 ? 18.412 8.654 -11.682 1.00 77.69 284 ILE A O 1
ATOM 2224 N N . VAL A 1 285 ? 19.927 7.826 -13.112 1.00 78.50 285 VAL A N 1
ATOM 2225 C CA . VAL A 1 285 ? 20.218 9.083 -13.819 1.00 78.50 285 VAL A CA 1
ATOM 2226 C C . VAL A 1 285 ? 18.960 9.671 -14.466 1.00 78.50 285 VAL A C 1
ATOM 2228 O O . VAL A 1 285 ? 18.689 10.860 -14.331 1.00 78.50 285 VAL A O 1
ATOM 2231 N N . TRP A 1 286 ? 18.146 8.845 -15.123 1.00 79.94 286 TRP A N 1
ATOM 2232 C CA . TRP A 1 286 ? 16.906 9.301 -15.755 1.00 79.94 286 TRP A CA 1
ATOM 2233 C C . TRP A 1 286 ? 15.785 9.518 -14.760 1.00 79.94 286 TRP A C 1
ATOM 2235 O O . TRP A 1 286 ? 14.950 10.392 -14.980 1.00 79.94 286 TRP A O 1
ATOM 2245 N N . GLN A 1 287 ? 15.782 8.778 -13.652 1.00 80.88 287 GLN A N 1
ATOM 2246 C CA . GLN A 1 287 ? 14.847 9.045 -12.566 1.00 80.88 287 GLN A CA 1
ATOM 2247 C C . GLN A 1 287 ? 15.104 10.402 -11.905 1.00 80.88 287 GLN A C 1
ATOM 2249 O O . GLN A 1 287 ? 14.165 11.064 -11.473 1.00 80.88 287 GLN A O 1
ATOM 2254 N N . LEU A 1 288 ? 16.360 10.847 -11.871 1.00 81.19 288 LEU A N 1
ATOM 2255 C CA . LEU A 1 288 ? 16.727 12.161 -11.354 1.00 81.19 288 LEU A CA 1
ATOM 2256 C C . LEU A 1 288 ? 16.251 13.299 -12.273 1.00 81.19 288 LEU A C 1
ATOM 2258 O O . LEU A 1 288 ? 15.824 14.339 -11.784 1.00 81.19 288 LEU A O 1
ATOM 2262 N N . ILE A 1 289 ? 16.268 13.083 -13.593 1.00 80.12 289 ILE A N 1
ATOM 2263 C CA . ILE A 1 289 ? 15.879 14.090 -14.597 1.00 80.12 289 ILE A CA 1
ATOM 2264 C C . ILE A 1 289 ? 14.359 14.107 -14.842 1.00 80.12 289 ILE A C 1
ATOM 2266 O O . ILE A 1 289 ? 13.762 15.173 -14.958 1.00 80.12 289 ILE A O 1
ATOM 2270 N N . PHE A 1 290 ? 13.716 12.937 -14.919 1.00 78.75 290 PHE A N 1
ATOM 2271 C CA . PHE A 1 290 ? 12.305 12.782 -15.317 1.00 78.75 290 PHE A CA 1
ATOM 2272 C C . PHE A 1 290 ? 11.383 12.263 -14.194 1.00 78.75 290 PHE A C 1
ATOM 2274 O O . PHE A 1 290 ? 10.188 12.021 -14.412 1.00 78.75 290 PHE A O 1
ATOM 2281 N N . GLY A 1 291 ? 11.915 12.095 -12.981 1.00 75.31 291 GLY A N 1
ATOM 2282 C CA . GLY A 1 291 ? 11.211 11.536 -11.826 1.00 75.31 291 GLY A CA 1
ATOM 2283 C C . GLY A 1 291 ? 11.110 10.006 -11.857 1.00 75.31 291 GLY A C 1
ATOM 2284 O O . GLY A 1 291 ? 11.611 9.345 -12.758 1.00 75.31 291 GLY A O 1
ATOM 2285 N N . VAL A 1 292 ? 10.384 9.424 -10.897 1.00 66.38 292 VAL A N 1
ATOM 2286 C CA . VAL A 1 292 ? 10.253 7.959 -10.660 1.00 66.38 292 VAL A CA 1
ATOM 2287 C C . VAL A 1 292 ? 9.802 7.149 -11.892 1.00 66.38 292 VAL A C 1
ATOM 2289 O O . VAL A 1 292 ? 10.013 5.941 -11.991 1.00 66.38 292 VAL A O 1
ATOM 2292 N N . VAL A 1 293 ? 9.174 7.808 -12.862 1.00 64.75 293 VAL A N 1
ATOM 2293 C CA . VAL A 1 293 ? 8.713 7.180 -14.103 1.00 64.75 293 VAL A CA 1
ATOM 2294 C C . VAL A 1 293 ? 9.862 7.007 -15.115 1.00 64.75 293 VAL A C 1
ATOM 2296 O O . VAL A 1 293 ? 9.834 6.062 -15.901 1.00 64.75 293 VAL A O 1
ATOM 2299 N N . GLY A 1 294 ? 10.894 7.857 -15.059 1.00 74.44 294 GLY A N 1
ATOM 2300 C CA . GLY A 1 294 ? 12.009 7.863 -16.005 1.00 74.44 294 GLY A CA 1
ATOM 2301 C C . GLY A 1 294 ? 11.618 8.368 -17.401 1.00 74.44 294 GLY A C 1
ATOM 2302 O O . GLY A 1 294 ? 10.598 9.045 -17.572 1.00 74.44 294 GLY A O 1
ATOM 2303 N N . LEU A 1 295 ? 12.421 8.027 -18.416 1.00 75.19 295 LEU A N 1
ATOM 2304 C CA . LEU A 1 295 ? 12.197 8.400 -19.821 1.00 75.19 295 LEU A CA 1
ATOM 2305 C C . LEU A 1 295 ? 11.080 7.551 -20.467 1.00 75.19 295 LEU A C 1
ATOM 2307 O O . LEU A 1 295 ? 11.324 6.672 -21.290 1.00 75.19 295 LEU A O 1
ATOM 2311 N N . SER A 1 296 ? 9.837 7.804 -20.066 1.00 68.44 296 SER A N 1
ATOM 2312 C CA . SER A 1 296 ? 8.655 7.014 -20.460 1.00 68.44 296 SER A CA 1
ATOM 2313 C C . SER A 1 296 ? 7.926 7.522 -21.701 1.00 68.44 296 SER A C 1
ATOM 2315 O O . SER A 1 296 ? 7.240 6.750 -22.364 1.00 68.44 296 SER A O 1
ATOM 2317 N N . VAL A 1 297 ? 8.063 8.806 -22.043 1.00 79.38 297 VAL A N 1
ATOM 2318 C CA . VAL A 1 297 ? 7.329 9.406 -23.165 1.00 79.38 297 VAL A CA 1
ATOM 2319 C C . VAL A 1 297 ? 7.897 8.883 -24.495 1.00 79.38 297 VAL A C 1
ATOM 2321 O O . VAL A 1 297 ? 9.056 9.181 -24.803 1.00 79.38 297 VAL A O 1
ATOM 2324 N N . PRO A 1 298 ? 7.119 8.161 -25.333 1.00 78.44 298 PRO A N 1
ATOM 2325 C CA . PRO A 1 298 ? 7.652 7.504 -26.531 1.00 78.44 298 PRO A CA 1
ATOM 2326 C C . PRO A 1 298 ? 8.259 8.476 -27.546 1.00 78.44 298 PRO A C 1
ATOM 2328 O O . PRO A 1 298 ? 9.314 8.201 -28.117 1.00 78.44 298 PRO A O 1
ATOM 2331 N N . ALA A 1 299 ? 7.622 9.632 -27.752 1.00 82.44 299 ALA A N 1
ATOM 2332 C CA . ALA A 1 299 ? 8.124 10.667 -28.653 1.00 82.44 299 ALA A CA 1
ATOM 2333 C C . ALA A 1 299 ? 9.470 11.228 -28.170 1.00 82.44 299 ALA A C 1
ATOM 2335 O O . ALA A 1 299 ? 10.428 11.289 -28.938 1.00 82.44 299 ALA A O 1
ATOM 2336 N N . LEU A 1 300 ? 9.571 11.551 -26.877 1.00 84.75 300 LEU A N 1
ATOM 2337 C CA . LEU A 1 300 ? 10.803 12.057 -26.276 1.00 84.75 300 LEU A CA 1
ATOM 2338 C C . LEU A 1 300 ? 11.923 11.011 -26.323 1.00 84.75 300 LEU A C 1
ATOM 2340 O O . LEU A 1 300 ? 13.061 11.343 -26.642 1.00 84.75 300 LEU A O 1
ATOM 2344 N N . ARG A 1 301 ? 11.593 9.737 -26.085 1.00 87.19 301 ARG A N 1
ATOM 2345 C CA . ARG A 1 301 ? 12.531 8.614 -26.202 1.00 87.19 301 ARG A CA 1
ATOM 2346 C C . ARG A 1 301 ? 13.090 8.488 -27.618 1.00 87.19 301 ARG A C 1
ATOM 2348 O O . ARG A 1 301 ? 14.291 8.292 -27.771 1.00 87.19 301 ARG A O 1
ATOM 2355 N N . ARG A 1 302 ? 12.254 8.644 -28.651 1.00 88.25 302 ARG A N 1
ATOM 2356 C CA . ARG A 1 302 ? 12.706 8.649 -30.054 1.00 88.25 302 ARG A CA 1
ATOM 2357 C C . ARG A 1 302 ? 13.620 9.833 -30.350 1.00 88.25 302 ARG A C 1
ATOM 2359 O O . ARG A 1 302 ? 14.668 9.629 -30.947 1.00 88.25 302 ARG A O 1
ATOM 2366 N N . ILE A 1 303 ? 13.258 11.037 -29.903 1.00 92.31 303 ILE A N 1
ATOM 2367 C CA . ILE A 1 303 ? 14.072 12.246 -30.104 1.00 92.31 303 ILE A CA 1
ATOM 2368 C C . ILE A 1 303 ? 15.443 12.080 -29.441 1.00 92.31 303 ILE A C 1
ATOM 2370 O O . ILE A 1 303 ? 16.462 12.232 -30.104 1.00 92.31 303 ILE A O 1
ATOM 2374 N N . ILE A 1 304 ? 15.480 11.695 -28.163 1.00 91.25 304 ILE A N 1
ATOM 2375 C CA . ILE A 1 304 ? 16.732 11.476 -27.425 1.00 91.25 304 ILE A CA 1
ATOM 2376 C C . ILE A 1 304 ? 17.566 10.363 -28.068 1.00 91.25 304 ILE A C 1
ATOM 2378 O O . ILE A 1 304 ? 18.781 10.508 -28.188 1.00 91.25 304 ILE A O 1
ATOM 2382 N N . GLY A 1 305 ? 16.925 9.282 -28.521 1.00 91.62 305 GLY A N 1
ATOM 2383 C CA . GLY A 1 305 ? 17.596 8.191 -29.226 1.00 91.62 305 GLY A CA 1
ATOM 2384 C C . GLY A 1 305 ? 18.239 8.643 -30.534 1.00 91.62 305 GLY A C 1
ATOM 2385 O O . GLY A 1 305 ? 19.410 8.355 -30.762 1.00 91.62 305 GLY A O 1
ATOM 2386 N N . LEU A 1 306 ? 17.513 9.399 -31.363 1.00 94.94 306 LEU A N 1
ATOM 2387 C CA . LEU A 1 306 ? 18.029 9.947 -32.622 1.00 94.94 306 LEU A CA 1
ATOM 2388 C C . LEU A 1 306 ? 19.183 10.924 -32.385 1.00 94.94 306 LEU A C 1
ATOM 2390 O O . LEU A 1 306 ? 20.215 10.815 -33.042 1.00 94.94 306 LEU A O 1
ATOM 2394 N N . THR A 1 307 ? 19.048 11.827 -31.412 1.00 95.44 307 THR A N 1
ATOM 2395 C CA . THR A 1 307 ? 20.131 12.736 -31.018 1.00 95.44 307 THR A CA 1
ATOM 2396 C C . THR A 1 307 ? 21.355 11.958 -30.538 1.00 95.44 307 THR A C 1
ATOM 2398 O O . THR A 1 307 ? 22.475 12.270 -30.937 1.00 95.44 307 THR A O 1
ATOM 2401 N N . GLY A 1 308 ? 21.155 10.911 -29.732 1.00 93.88 308 GLY A N 1
ATOM 2402 C CA . GLY A 1 308 ? 22.230 10.034 -29.277 1.00 93.88 308 GLY A CA 1
ATOM 2403 C C . GLY A 1 308 ? 22.955 9.347 -30.435 1.00 93.88 308 GLY A C 1
ATOM 2404 O O . GLY A 1 308 ? 24.180 9.383 -30.494 1.00 93.88 308 GLY A O 1
ATOM 2405 N N . ILE A 1 309 ? 22.208 8.799 -31.399 1.00 94.88 309 ILE A N 1
ATOM 2406 C CA . ILE A 1 309 ? 22.763 8.174 -32.609 1.00 94.88 309 ILE A CA 1
ATOM 2407 C C . ILE A 1 309 ? 23.577 9.182 -33.429 1.00 94.88 309 ILE A C 1
ATOM 2409 O O . ILE A 1 309 ? 24.685 8.861 -33.848 1.00 94.88 309 ILE A O 1
ATOM 2413 N N . LEU A 1 310 ? 23.070 10.401 -33.633 1.00 95.75 310 LEU A N 1
ATOM 2414 C CA . LEU A 1 310 ? 23.777 11.445 -34.383 1.00 95.75 310 LEU A CA 1
ATOM 2415 C C . LEU A 1 310 ? 25.094 11.852 -33.708 1.00 95.75 310 LEU A C 1
ATOM 2417 O O . LEU A 1 310 ? 26.117 11.960 -34.384 1.00 95.75 310 LEU A O 1
ATOM 2421 N N . LEU A 1 311 ? 25.081 12.026 -32.383 1.00 95.75 311 LEU A N 1
ATOM 2422 C CA . LEU A 1 311 ? 26.279 12.346 -31.599 1.00 95.75 311 LEU A CA 1
ATOM 2423 C C . LEU A 1 311 ? 27.309 11.214 -31.607 1.00 95.75 311 LEU A C 1
ATOM 2425 O O . LEU A 1 311 ? 28.504 11.486 -31.566 1.00 95.75 311 LEU A O 1
ATOM 2429 N N . ILE A 1 312 ? 26.864 9.957 -31.683 1.00 95.31 312 ILE A N 1
ATOM 2430 C CA . ILE A 1 312 ? 27.768 8.819 -31.864 1.00 95.31 312 ILE A CA 1
ATOM 2431 C C . ILE A 1 312 ? 28.328 8.822 -33.286 1.00 95.31 312 ILE A C 1
ATOM 2433 O O . ILE A 1 312 ? 29.532 8.699 -33.434 1.00 95.31 312 ILE A O 1
ATOM 2437 N N . LEU A 1 313 ? 27.502 8.971 -34.326 1.00 94.88 313 LEU A N 1
ATOM 2438 C CA . LEU A 1 313 ? 27.925 8.813 -35.724 1.00 94.88 313 LEU A CA 1
ATOM 2439 C C . LEU A 1 313 ? 28.864 9.919 -36.221 1.00 94.88 313 LEU A C 1
ATOM 2441 O O . LEU A 1 313 ? 29.797 9.622 -36.967 1.00 94.88 313 LEU A O 1
ATOM 2445 N N . ALA A 1 314 ? 28.644 11.176 -35.830 1.00 94.31 314 ALA A N 1
ATOM 2446 C CA . ALA A 1 314 ? 29.417 12.306 -36.350 1.00 94.31 314 ALA A CA 1
ATOM 2447 C C . ALA A 1 314 ? 30.947 12.167 -36.130 1.00 94.31 314 ALA A C 1
ATOM 2449 O O . ALA A 1 314 ? 31.697 12.352 -37.092 1.00 94.31 314 ALA A O 1
ATOM 2450 N N . PRO A 1 315 ? 31.439 11.759 -34.943 1.00 94.06 315 PRO A N 1
ATOM 2451 C CA . PRO A 1 315 ? 32.852 11.443 -34.710 1.00 94.06 315 PRO A CA 1
ATOM 2452 C C . PRO A 1 315 ? 33.419 10.320 -35.583 1.00 94.06 315 PRO A C 1
ATOM 2454 O O . PRO A 1 315 ? 34.555 10.431 -36.039 1.00 94.06 315 PRO A O 1
ATOM 2457 N N . TYR A 1 316 ? 32.655 9.255 -35.853 1.00 91.94 316 TYR A N 1
ATOM 2458 C CA . TYR A 1 316 ? 33.119 8.180 -36.741 1.00 91.94 316 TYR A CA 1
ATOM 2459 C C . TYR A 1 316 ? 33.241 8.672 -38.183 1.00 91.94 316 TYR A C 1
ATOM 2461 O O . TYR A 1 316 ? 34.231 8.372 -38.844 1.00 91.94 316 TYR A O 1
ATOM 2469 N N . ILE A 1 317 ? 32.281 9.472 -38.658 1.00 93.19 317 ILE A N 1
ATOM 2470 C CA . ILE A 1 317 ? 32.342 10.088 -39.991 1.00 93.19 317 ILE A CA 1
ATOM 2471 C C . ILE A 1 317 ? 33.565 11.008 -40.092 1.00 93.19 317 ILE A C 1
ATOM 2473 O O . ILE A 1 317 ? 34.299 10.953 -41.077 1.00 93.19 317 ILE A O 1
ATOM 2477 N N . LEU A 1 318 ? 33.822 11.817 -39.060 1.00 92.75 318 LEU A N 1
ATOM 2478 C CA . LEU A 1 318 ? 35.002 12.679 -38.996 1.00 92.75 318 LEU A CA 1
ATOM 2479 C C . LEU A 1 318 ? 36.302 11.867 -39.057 1.00 92.75 318 LEU A C 1
ATOM 2481 O O . LEU A 1 318 ? 37.192 12.208 -39.833 1.00 92.75 318 LEU A O 1
ATOM 2485 N N . LEU A 1 319 ? 36.397 10.789 -38.276 1.00 91.12 319 LEU A N 1
ATOM 2486 C CA . LEU A 1 319 ? 37.562 9.905 -38.250 1.00 91.12 319 LEU A CA 1
ATOM 2487 C C . LEU A 1 319 ? 37.800 9.262 -39.621 1.00 91.12 319 LEU A C 1
ATOM 2489 O O . LEU A 1 319 ? 38.928 9.279 -40.110 1.00 91.12 319 LEU A O 1
ATOM 2493 N N . VAL A 1 320 ? 36.748 8.763 -40.278 1.00 90.62 320 VAL A N 1
ATOM 2494 C CA . VAL A 1 320 ? 36.830 8.195 -41.635 1.00 90.62 320 VAL A CA 1
ATOM 2495 C C . VAL A 1 320 ? 37.290 9.245 -42.646 1.00 90.62 320 VAL A C 1
ATOM 2497 O O . VAL A 1 320 ? 38.202 8.976 -43.423 1.00 90.62 320 VAL A O 1
ATOM 2500 N N . ASN A 1 321 ? 36.733 10.458 -42.609 1.00 90.81 321 ASN A N 1
ATOM 2501 C CA . ASN A 1 321 ? 37.149 11.545 -43.499 1.00 90.81 321 ASN A CA 1
ATOM 2502 C C . ASN A 1 321 ? 38.620 11.927 -43.290 1.00 90.81 321 ASN A C 1
ATOM 2504 O O . ASN A 1 321 ? 39.350 12.115 -44.262 1.00 90.81 321 ASN A O 1
ATOM 2508 N N . MET A 1 322 ? 39.079 11.999 -42.038 1.00 88.62 322 MET A N 1
ATOM 2509 C CA . MET A 1 322 ? 40.490 12.240 -41.725 1.00 88.62 322 MET A CA 1
ATOM 2510 C C . MET A 1 322 ? 41.391 11.091 -42.184 1.00 88.62 322 MET A C 1
ATOM 2512 O O . MET A 1 322 ? 42.497 11.338 -42.656 1.00 88.62 322 MET A O 1
ATOM 2516 N N . ALA A 1 323 ? 40.933 9.842 -42.072 1.00 86.62 323 ALA A N 1
ATOM 2517 C CA . ALA A 1 323 ? 41.671 8.676 -42.552 1.00 86.62 323 ALA A CA 1
ATOM 2518 C C . ALA A 1 323 ? 41.811 8.692 -44.077 1.00 86.62 323 ALA A C 1
ATOM 2520 O O . ALA A 1 323 ? 42.913 8.484 -44.581 1.00 86.62 323 ALA A O 1
ATOM 2521 N N . ILE A 1 324 ? 40.736 9.022 -44.801 1.00 87.69 324 ILE A N 1
ATOM 2522 C CA . ILE A 1 324 ? 40.765 9.188 -46.260 1.00 87.69 324 ILE A CA 1
ATOM 2523 C C . ILE A 1 324 ? 41.702 10.332 -46.655 1.00 87.69 324 ILE A C 1
ATOM 2525 O O . ILE A 1 324 ? 42.519 10.158 -47.549 1.00 87.69 324 ILE A O 1
ATOM 2529 N N . ALA A 1 325 ? 41.656 11.469 -45.957 1.00 86.19 325 ALA A N 1
ATOM 2530 C CA . ALA A 1 325 ? 42.558 12.592 -46.216 1.00 86.19 325 ALA A CA 1
ATOM 2531 C C . ALA A 1 325 ? 44.040 12.268 -45.936 1.00 86.19 325 ALA A C 1
ATOM 2533 O O . ALA A 1 325 ? 44.926 12.922 -46.480 1.00 86.19 325 ALA A O 1
ATOM 2534 N N . ARG A 1 326 ? 44.316 11.271 -45.083 1.00 80.62 326 ARG A N 1
ATOM 2535 C CA . ARG A 1 326 ? 45.669 10.801 -44.753 1.00 80.62 326 ARG A CA 1
ATOM 2536 C C . ARG A 1 326 ? 46.173 9.720 -45.711 1.00 80.62 326 ARG A C 1
ATOM 2538 O O . ARG A 1 326 ? 47.371 9.443 -45.693 1.00 80.62 326 ARG A O 1
ATOM 2545 N N . LEU A 1 327 ? 45.303 9.121 -46.537 1.00 81.12 327 LEU A N 1
ATOM 2546 C CA . LEU A 1 327 ? 45.744 8.265 -47.636 1.00 81.12 327 LEU A CA 1
ATOM 2547 C C . LEU A 1 327 ? 46.535 9.147 -48.609 1.00 81.12 327 LEU A C 1
ATOM 2549 O O . LEU A 1 327 ? 45.977 10.084 -49.181 1.00 81.12 327 LEU A O 1
ATOM 2553 N N . PRO A 1 328 ? 47.840 8.910 -48.770 1.00 70.88 328 PRO A N 1
ATOM 2554 C CA . PRO A 1 328 ? 48.652 9.739 -49.636 1.00 70.88 328 PRO A CA 1
ATOM 2555 C C . PRO A 1 328 ? 48.179 9.641 -51.089 1.00 70.88 328 PRO A C 1
ATOM 2557 O O . PRO A 1 328 ? 47.718 8.597 -51.554 1.00 70.88 328 PRO A O 1
ATOM 2560 N N . SER A 1 329 ? 48.381 10.731 -51.821 1.00 60.44 329 SER A N 1
ATOM 2561 C CA . SER A 1 329 ? 48.267 10.864 -53.273 1.00 60.44 329 SER A CA 1
ATOM 2562 C C . SER A 1 329 ? 49.320 10.032 -54.033 1.00 60.44 329 SER A C 1
ATOM 2564 O O . SER A 1 329 ? 49.989 10.553 -54.915 1.00 60.44 329 SER A O 1
ATOM 2566 N N . TYR A 1 330 ? 49.505 8.753 -53.685 1.00 55.12 330 TYR A N 1
ATOM 2567 C CA . TYR A 1 330 ? 50.404 7.808 -54.373 1.00 55.12 330 TYR A CA 1
ATOM 2568 C C . TYR A 1 330 ? 49.669 6.932 -55.407 1.00 55.12 330 TYR A C 1
ATOM 2570 O O . TYR A 1 330 ? 50.156 5.867 -55.774 1.00 55.12 330 TYR A O 1
ATOM 2578 N N . LEU A 1 331 ? 48.484 7.354 -55.863 1.00 55.72 331 LEU A N 1
ATOM 2579 C CA . LEU A 1 331 ? 47.716 6.686 -56.926 1.00 55.72 331 LEU A CA 1
ATOM 2580 C C . LEU A 1 331 ? 47.731 7.438 -58.271 1.00 55.72 331 LEU A C 1
ATOM 2582 O O . LEU A 1 331 ? 46.892 7.157 -59.123 1.00 55.72 331 LEU A O 1
ATOM 2586 N N . PHE A 1 332 ? 48.692 8.341 -58.486 1.00 51.03 332 PHE A N 1
ATOM 2587 C CA . PHE A 1 332 ? 49.027 8.853 -59.818 1.00 51.03 332 PHE A CA 1
ATOM 2588 C C . PHE A 1 332 ? 50.532 8.837 -60.045 1.00 51.03 332 PHE A C 1
ATOM 2590 O O . PHE A 1 332 ? 51.260 9.282 -59.128 1.00 51.03 332 PHE A O 1
#

Nearest PDB structures (foldseek):
  2y4u-assembly1_A  TM=2.529E-01  e=5.001E-04  Homo sapiens
  8qpb-assembly1_N  TM=2.367E-01  e=1.773E-02  Homo sapiens
  4j0u-assembly1_A  TM=2.164E-01  e=1.361E-02  Homo sapiens
  3zgq-assembly1_A  TM=2.204E-01  e=2.210E-02  Homo sapiens
  5udj-assembly1_A  TM=1.848E-01  e=4.280E-02  Homo sapiens